Protein AF-A0AAN4ZYG9-F1 (afdb_monomer)

Mean predicted aligned error: 11.73 Å

Secondary structure (DSSP, 8-state):
-HHHHHHHHHHHHHHHH-HHHHHHHHHHHHHHHHHHHHHTGGGTPPP-THHHHHHHHHHHHS-SS--HHHHHHHHHHHHIIIIITTTSTTT-SS-HHHHHHHHHHHHS--S--S----HHHHHHHHHHHHHHHHTTSS-HHHHHHHHHHHHHHHHHSPPPTTSPSSSPHHHHHHIIIIIT-TTTS-SSHHHHHHHHHHHHHHHHHHHHTT--HHHHHHHHHHHHHHHT--S-TTTGGGGG-HHHHGGGTT---B-TTS-B--EEPSSS--STTEEPPPTT-HHHHHHHHHHHHHHTSTTTTHHHHHHHHTTS--

pLDDT: mean 83.83, std 10.24, range [43.59, 96.12]

Foldseek 3Di:
DLLVLLVQLLVQLCVVLDDVLVVLLVLLVVLLVVCCVPPVVVVVHDRDCVSSSLSSLLSSLAFSDDDPVLSNVLSVQLCVVVAPVQPHPLLGLARSSLSSRVCSCVVPPDPGNPSPRDPSSLVSLVVSLVVCVVVVQFDPLLLVLLVVLLVVVCVVPPFDPPADDPPDSSLSSLSRRQLRHSSNQAPDSVSSNVLSNQLNNQLNVCRNVVDHNSCSRSVSSGVSSVVRDDDNRQFLVCVPPPVQVVQPPQADQADPVRHGQAAEDDAPDPDSRYGHHRVPHNVSRRVVRVVVNVQCDPVHCVVVVVCVVVVVDD

Radius of gyration: 23.31 Å; Cα contacts (8 Å, |Δi|>4): 488; chains: 1; bounding box: 53×35×75 Å

Structure (mmCIF, N/CA/C/O backbone):
data_AF-A0AAN4ZYG9-F1
#
_entry.id   AF-A0AAN4ZYG9-F1
#
loop_
_atom_site.group_PDB
_atom_site.id
_atom_site.type_symbol
_atom_site.label_atom_id
_atom_site.label_alt_id
_atom_site.label_comp_id
_atom_site.label_asym_id
_atom_site.label_entity_id
_atom_site.label_seq_id
_atom_site.pdbx_PDB_ins_code
_atom_site.Cartn_x
_atom_site.Cartn_y
_atom_site.Cartn_z
_atom_site.occupancy
_atom_site.B_iso_or_equiv
_atom_site.auth_seq_id
_atom_site.auth_comp_id
_atom_site.auth_asym_id
_atom_site.auth_atom_id
_atom_site.pdbx_PDB_model_num
ATOM 1 N N . MET A 1 1 ? 8.582 -9.196 9.395 1.00 56.00 1 MET A N 1
ATOM 2 C CA . MET A 1 1 ? 8.163 -9.957 8.195 1.00 56.00 1 MET A CA 1
ATOM 3 C C . MET A 1 1 ? 8.104 -9.080 6.949 1.00 56.00 1 MET A C 1
ATOM 5 O O . MET A 1 1 ? 8.790 -9.412 5.998 1.00 56.00 1 MET A O 1
ATOM 9 N N . SER A 1 2 ? 7.419 -7.929 6.946 1.00 69.94 2 SER A N 1
ATOM 10 C CA . SER A 1 2 ? 7.360 -7.061 5.750 1.00 69.94 2 SER A CA 1
ATOM 11 C C . SER A 1 2 ? 8.724 -6.571 5.241 1.00 69.94 2 SER A C 1
ATOM 13 O O . SER A 1 2 ? 8.950 -6.546 4.038 1.00 69.94 2 SER A O 1
ATOM 15 N N . ALA A 1 3 ? 9.664 -6.271 6.145 1.00 75.19 3 ALA A N 1
ATOM 16 C CA . ALA A 1 3 ? 11.046 -5.931 5.784 1.00 75.19 3 ALA A CA 1
ATOM 17 C C . ALA A 1 3 ? 11.799 -7.091 5.098 1.00 75.19 3 ALA A C 1
ATOM 19 O O . ALA A 1 3 ? 12.571 -6.861 4.176 1.00 75.19 3 ALA A O 1
ATOM 20 N N . ALA A 1 4 ? 11.543 -8.332 5.525 1.00 80.38 4 ALA A N 1
ATOM 21 C CA . ALA A 1 4 ? 12.159 -9.527 4.947 1.00 80.38 4 ALA A CA 1
ATOM 22 C C . ALA A 1 4 ? 11.531 -9.904 3.595 1.00 80.38 4 ALA A C 1
ATOM 24 O O . ALA A 1 4 ? 12.196 -10.456 2.730 1.00 80.38 4 ALA A O 1
ATOM 25 N N . ALA A 1 5 ? 10.253 -9.581 3.386 1.00 86.19 5 ALA A N 1
ATOM 26 C CA . ALA A 1 5 ? 9.594 -9.828 2.109 1.00 86.19 5 ALA A CA 1
ATOM 27 C C . ALA A 1 5 ? 10.123 -8.913 0.993 1.00 86.19 5 ALA A C 1
ATOM 29 O O . ALA A 1 5 ? 10.269 -9.360 -0.138 1.00 86.19 5 ALA A O 1
ATOM 30 N N . ILE A 1 6 ? 10.428 -7.646 1.305 1.00 87.62 6 ILE A N 1
ATOM 31 C CA . ILE A 1 6 ? 10.950 -6.685 0.318 1.00 87.62 6 ILE A CA 1
ATOM 32 C C . ILE A 1 6 ? 12.470 -6.802 0.113 1.00 87.62 6 ILE A C 1
ATOM 34 O O . ILE A 1 6 ? 12.988 -6.335 -0.897 1.00 87.62 6 ILE A O 1
ATOM 38 N N . SER A 1 7 ? 13.213 -7.443 1.022 1.00 89.06 7 SER A N 1
ATOM 39 C CA . SER A 1 7 ? 14.669 -7.559 0.868 1.00 89.06 7 SER A CA 1
ATOM 40 C C . SER A 1 7 ? 15.065 -8.390 -0.354 1.00 89.06 7 SER A C 1
ATOM 42 O O . SER A 1 7 ? 16.024 -8.034 -1.027 1.00 89.06 7 SER A O 1
ATOM 44 N N . ALA A 1 8 ? 14.317 -9.447 -0.687 1.00 90.81 8 ALA A N 1
ATOM 45 C CA . ALA A 1 8 ? 14.576 -10.260 -1.877 1.00 90.81 8 ALA A CA 1
ATOM 46 C C . ALA A 1 8 ? 14.467 -9.460 -3.197 1.00 90.81 8 ALA A C 1
ATOM 48 O O . ALA A 1 8 ? 15.452 -9.425 -3.937 1.00 90.81 8 ALA A O 1
ATOM 49 N N . PRO A 1 9 ? 13.345 -8.770 -3.503 1.00 91.94 9 PRO A N 1
ATOM 50 C CA . PRO A 1 9 ? 13.259 -7.947 -4.709 1.00 91.94 9 PRO A CA 1
ATOM 51 C C . PRO A 1 9 ? 14.214 -6.751 -4.682 1.00 91.94 9 PRO A C 1
ATOM 53 O O . PRO A 1 9 ? 14.708 -6.367 -5.734 1.00 91.94 9 PRO A O 1
ATOM 56 N N . LEU A 1 10 ? 14.545 -6.199 -3.509 1.00 92.12 10 LEU A N 1
ATOM 57 C CA . LEU A 1 10 ? 15.575 -5.163 -3.402 1.00 92.12 10 LEU A CA 1
ATOM 58 C C . LEU A 1 10 ? 16.953 -5.683 -3.839 1.00 92.12 10 LEU A C 1
ATOM 60 O O . LEU A 1 10 ? 17.640 -5.010 -4.602 1.00 92.12 10 LEU A O 1
ATOM 64 N N . ILE A 1 11 ? 17.367 -6.860 -3.361 1.00 92.25 11 ILE A N 1
ATOM 65 C CA . ILE A 1 11 ? 18.663 -7.462 -3.715 1.00 92.25 11 ILE A CA 1
ATOM 66 C C . ILE A 1 11 ? 18.719 -7.753 -5.216 1.00 92.25 11 ILE A C 1
ATOM 68 O O . ILE A 1 11 ? 19.710 -7.420 -5.863 1.00 92.25 11 ILE A O 1
ATOM 72 N N . ALA A 1 12 ? 17.646 -8.314 -5.777 1.00 92.19 12 ALA A N 1
ATOM 73 C CA . ALA A 1 12 ? 17.543 -8.547 -7.214 1.00 92.19 12 ALA A CA 1
ATOM 74 C C . ALA A 1 12 ? 17.625 -7.231 -8.010 1.00 92.19 12 ALA A C 1
ATOM 76 O O . ALA A 1 12 ? 18.410 -7.130 -8.949 1.00 92.19 12 ALA A O 1
ATOM 77 N N . ALA A 1 13 ? 16.919 -6.186 -7.569 1.00 90.25 13 ALA A N 1
ATOM 78 C CA . ALA A 1 13 ? 16.969 -4.877 -8.209 1.00 90.25 13 ALA A CA 1
ATOM 79 C C . ALA A 1 13 ? 18.366 -4.238 -8.125 1.00 90.25 13 ALA A C 1
ATOM 81 O O . ALA A 1 13 ? 18.790 -3.575 -9.067 1.00 90.25 13 ALA A O 1
ATOM 82 N N . ILE A 1 14 ? 19.103 -4.442 -7.025 1.00 91.06 14 ILE A N 1
ATOM 83 C CA . ILE A 1 14 ? 20.498 -3.992 -6.885 1.00 91.06 14 ILE A CA 1
ATOM 84 C C . ILE A 1 14 ? 21.405 -4.743 -7.859 1.00 91.06 14 ILE A C 1
ATOM 86 O O . ILE A 1 14 ? 22.268 -4.122 -8.474 1.00 91.06 14 ILE A O 1
ATOM 90 N N . ALA A 1 15 ? 21.211 -6.051 -8.024 1.00 91.12 15 ALA A N 1
ATOM 91 C CA . ALA A 1 15 ? 21.984 -6.841 -8.977 1.00 91.12 15 ALA A CA 1
ATOM 92 C C . ALA A 1 15 ? 21.729 -6.402 -10.431 1.00 91.12 15 ALA A C 1
ATOM 94 O O . ALA A 1 15 ? 22.667 -6.330 -11.218 1.00 91.12 15 ALA A O 1
ATOM 95 N N . GLU A 1 16 ? 20.485 -6.055 -10.771 1.00 89.31 16 GLU A N 1
ATOM 96 C CA . GLU A 1 16 ? 20.097 -5.619 -12.120 1.00 89.31 16 GLU A CA 1
ATOM 97 C C . GLU A 1 16 ? 20.506 -4.165 -12.422 1.00 89.31 16 GLU A C 1
ATOM 99 O O . GLU A 1 16 ? 20.938 -3.857 -13.530 1.00 89.31 16 GLU A O 1
ATOM 104 N N . ARG A 1 17 ? 20.384 -3.255 -11.444 1.00 86.19 17 ARG A N 1
ATOM 105 C CA . ARG A 1 17 ? 20.593 -1.802 -11.632 1.00 86.19 17 ARG A CA 1
ATOM 106 C C . ARG A 1 17 ? 21.956 -1.302 -11.153 1.00 86.19 17 ARG A C 1
ATOM 108 O O . ARG A 1 17 ? 22.321 -0.160 -11.430 1.00 86.19 17 ARG A O 1
ATOM 115 N N . GLY A 1 18 ? 22.698 -2.132 -10.429 1.00 88.19 18 GLY A N 1
ATOM 116 C CA . GLY A 1 18 ? 24.041 -1.850 -9.943 1.00 88.19 18 GLY A CA 1
ATOM 117 C C . GLY A 1 18 ? 24.116 -0.850 -8.784 1.00 88.19 18 GLY A C 1
ATOM 118 O O . GLY A 1 18 ? 23.160 -0.581 -8.050 1.00 88.19 18 GLY A O 1
ATOM 119 N N . TRP A 1 19 ? 25.309 -0.277 -8.621 1.00 86.50 19 TRP A N 1
ATOM 120 C CA . TRP A 1 19 ? 25.674 0.603 -7.508 1.00 86.50 19 TRP A CA 1
ATOM 121 C C . TRP A 1 19 ? 24.866 1.910 -7.367 1.00 86.50 19 TRP A C 1
ATOM 123 O O . TRP A 1 19 ? 24.731 2.362 -6.226 1.00 86.50 19 TRP A O 1
ATOM 133 N N . PRO A 1 20 ? 24.271 2.527 -8.415 1.00 87.81 20 PRO A N 1
ATOM 134 C CA . PRO A 1 20 ? 23.456 3.728 -8.222 1.00 87.81 20 PRO A CA 1
ATOM 135 C C . PRO A 1 20 ? 22.261 3.484 -7.290 1.00 87.81 20 PRO A C 1
ATOM 137 O O . PRO A 1 20 ? 21.911 4.348 -6.482 1.00 87.81 20 PRO A O 1
ATOM 140 N N . LEU A 1 21 ? 21.675 2.281 -7.336 1.00 88.94 21 LEU A N 1
ATOM 141 C CA . LEU A 1 21 ? 20.571 1.904 -6.454 1.00 88.94 21 LEU A CA 1
ATOM 142 C C . LEU A 1 21 ? 21.026 1.752 -4.994 1.00 88.94 21 LEU A C 1
ATOM 144 O O . LEU A 1 21 ? 20.286 2.115 -4.083 1.00 88.94 21 LEU A O 1
ATOM 148 N N . LEU A 1 22 ? 22.256 1.279 -4.762 1.00 90.38 22 LEU A N 1
ATOM 149 C CA . LEU A 1 22 ? 22.842 1.190 -3.421 1.00 90.38 22 LEU A CA 1
ATOM 150 C C . LEU A 1 22 ? 23.043 2.571 -2.797 1.00 90.38 22 LEU A C 1
ATOM 152 O O . LEU A 1 22 ? 22.678 2.777 -1.641 1.00 90.38 22 LEU A O 1
ATOM 156 N N . ILE A 1 23 ? 23.568 3.534 -3.559 1.00 91.56 23 ILE A N 1
ATOM 157 C CA . ILE A 1 23 ? 23.732 4.911 -3.070 1.00 91.56 23 ILE A CA 1
ATOM 158 C C . ILE A 1 23 ? 22.371 5.513 -2.724 1.00 91.56 23 ILE A C 1
ATOM 160 O O . ILE A 1 23 ? 22.201 6.108 -1.658 1.00 91.56 23 ILE A O 1
ATOM 164 N N . ALA A 1 24 ? 21.383 5.316 -3.596 1.00 90.88 24 ALA A N 1
ATOM 165 C CA . ALA A 1 24 ? 20.031 5.782 -3.349 1.00 90.88 24 ALA A CA 1
ATOM 166 C C . ALA A 1 24 ? 19.407 5.147 -2.099 1.00 90.88 24 ALA A C 1
ATOM 168 O O . ALA A 1 24 ? 18.763 5.841 -1.310 1.00 90.88 24 ALA A O 1
ATOM 169 N N . LEU A 1 25 ? 19.638 3.849 -1.884 1.00 92.88 25 LEU A N 1
ATOM 170 C CA . LEU A 1 25 ? 19.197 3.133 -0.692 1.00 92.88 25 LEU A CA 1
ATOM 171 C C . LEU A 1 25 ? 19.825 3.717 0.575 1.00 92.88 25 LEU A C 1
ATOM 173 O O . LEU A 1 25 ? 19.105 3.996 1.533 1.00 92.88 25 LEU A O 1
ATOM 177 N N . VAL A 1 26 ? 21.141 3.945 0.576 1.00 93.38 26 VAL A N 1
ATOM 178 C CA . VAL A 1 26 ? 21.853 4.538 1.717 1.00 93.38 26 VAL A CA 1
ATOM 179 C C . VAL A 1 26 ? 21.310 5.931 2.026 1.00 93.38 26 VAL A C 1
ATOM 181 O O . VAL A 1 26 ? 20.983 6.211 3.180 1.00 93.38 26 VAL A O 1
ATOM 184 N N . LEU A 1 27 ? 21.131 6.782 1.011 1.00 92.25 27 LEU A N 1
ATOM 185 C CA . LEU A 1 27 ? 20.564 8.118 1.193 1.00 92.25 27 LEU A CA 1
ATOM 186 C C . LEU A 1 27 ? 19.134 8.052 1.747 1.00 92.25 27 LEU A C 1
ATOM 188 O O . LEU A 1 27 ? 18.798 8.757 2.699 1.00 92.25 27 LEU A O 1
ATOM 192 N N . ALA A 1 28 ? 18.288 7.191 1.183 1.00 90.94 28 ALA A N 1
ATOM 193 C CA . ALA A 1 28 ? 16.895 7.065 1.590 1.00 90.94 28 ALA A CA 1
ATOM 194 C C . ALA A 1 28 ? 16.748 6.531 3.022 1.00 90.94 28 ALA A C 1
ATOM 196 O O . ALA A 1 28 ? 15.917 7.031 3.785 1.00 90.94 28 ALA A O 1
ATOM 197 N N . LEU A 1 29 ? 17.558 5.540 3.403 1.00 91.31 29 LEU A N 1
ATOM 198 C CA . LEU A 1 29 ? 17.610 5.025 4.770 1.00 91.31 29 LEU A CA 1
ATOM 199 C C . LEU A 1 29 ? 18.172 6.076 5.731 1.00 91.31 29 LEU A C 1
ATOM 201 O O . LEU A 1 29 ? 17.598 6.275 6.800 1.00 91.31 29 LEU A O 1
ATOM 205 N N . GLY A 1 30 ? 19.218 6.804 5.332 1.00 90.25 30 GLY A N 1
ATOM 206 C CA . GLY A 1 30 ? 19.776 7.921 6.093 1.00 90.25 30 GLY A CA 1
ATOM 207 C C . GLY A 1 30 ? 18.732 9.000 6.384 1.00 90.25 30 GLY A C 1
ATOM 208 O O . GLY A 1 30 ? 18.542 9.377 7.538 1.00 90.25 30 GLY A O 1
ATOM 209 N N . LEU A 1 31 ? 17.967 9.423 5.373 1.00 87.50 31 LEU A N 1
ATOM 210 C CA . LEU A 1 31 ? 16.863 10.378 5.532 1.00 87.50 31 LEU A CA 1
ATOM 211 C C . LEU A 1 31 ? 15.716 9.813 6.386 1.00 87.50 31 LEU A C 1
ATOM 213 O O . LEU A 1 31 ? 15.129 10.533 7.198 1.00 87.50 31 LEU A O 1
ATOM 217 N N . ALA A 1 32 ? 15.410 8.518 6.262 1.00 83.75 32 ALA A N 1
ATOM 218 C CA . ALA A 1 32 ? 14.405 7.864 7.098 1.00 83.75 32 ALA A CA 1
ATOM 219 C C . ALA A 1 32 ? 14.825 7.807 8.580 1.00 83.75 32 ALA A C 1
ATOM 221 O O . ALA A 1 32 ? 13.983 8.001 9.461 1.00 83.75 32 ALA A O 1
ATOM 222 N N . VAL A 1 33 ? 16.111 7.578 8.866 1.00 84.00 33 VAL A N 1
ATOM 223 C CA . VAL A 1 33 ? 16.681 7.616 10.224 1.00 84.00 33 VAL A CA 1
ATOM 224 C C . VAL A 1 33 ? 16.743 9.049 10.749 1.00 84.00 33 VAL A C 1
ATOM 226 O O . VAL A 1 33 ? 16.313 9.298 11.876 1.00 84.00 33 VAL A O 1
ATOM 229 N N . LEU A 1 34 ? 17.180 10.009 9.928 1.00 83.31 34 LEU A N 1
ATOM 230 C CA . LEU A 1 34 ? 17.200 11.432 10.274 1.00 83.31 34 LEU A CA 1
ATOM 231 C C . LEU A 1 34 ? 15.811 11.907 10.715 1.00 83.31 34 LEU A C 1
ATOM 233 O O . LEU A 1 34 ? 15.672 12.560 11.749 1.00 83.31 34 LEU A O 1
ATOM 237 N N . ARG A 1 35 ? 14.760 11.488 10.001 1.00 80.00 35 ARG A N 1
ATOM 238 C CA . ARG A 1 35 ? 13.368 11.735 10.396 1.00 80.00 35 ARG A CA 1
ATOM 239 C C . ARG A 1 35 ? 13.037 11.178 11.780 1.00 80.00 35 ARG A C 1
ATOM 241 O O . ARG A 1 35 ? 12.319 11.838 12.531 1.00 80.00 35 ARG A O 1
ATOM 248 N N . GLN A 1 36 ? 13.498 9.973 12.124 1.00 72.25 36 GLN A N 1
ATOM 249 C CA . GLN A 1 36 ? 13.225 9.392 13.446 1.00 72.25 36 GLN A CA 1
ATOM 250 C C . GLN A 1 36 ? 13.851 10.248 14.546 1.00 72.25 36 GLN A C 1
ATOM 252 O O . GLN A 1 36 ? 13.193 10.562 15.537 1.00 72.25 36 GLN A O 1
ATOM 257 N N . VAL A 1 37 ? 15.087 10.697 14.337 1.00 75.19 37 VAL A N 1
ATOM 258 C CA . VAL A 1 37 ? 15.788 11.569 15.282 1.00 75.19 37 VAL A CA 1
ATOM 259 C C . VAL A 1 37 ? 15.086 12.922 15.412 1.00 75.19 37 VAL A C 1
ATOM 261 O O . VAL A 1 37 ? 14.829 13.357 16.532 1.00 75.19 37 VAL A O 1
ATOM 264 N N . ALA A 1 38 ? 14.716 13.549 14.294 1.00 77.56 38 ALA A N 1
ATOM 265 C CA . ALA A 1 38 ? 14.146 14.894 14.277 1.00 77.56 38 ALA A CA 1
ATOM 266 C C . ALA A 1 38 ? 12.704 14.970 14.813 1.00 77.56 38 ALA A C 1
ATOM 268 O O . ALA A 1 38 ? 12.343 15.950 15.454 1.00 77.56 38 ALA A O 1
ATOM 269 N N . PHE A 1 39 ? 11.867 13.953 14.576 1.00 72.00 39 PHE A N 1
ATOM 270 C CA . PHE A 1 39 ? 10.423 14.037 14.854 1.00 72.00 39 PHE A CA 1
ATOM 271 C C . PHE A 1 39 ? 9.894 13.058 15.903 1.00 72.00 39 PHE A C 1
ATOM 273 O O . PHE A 1 39 ? 8.811 13.303 16.443 1.00 72.00 39 PHE A O 1
ATOM 280 N N . ALA A 1 40 ? 10.586 11.945 16.169 1.00 66.62 40 ALA A N 1
ATOM 281 C CA . ALA A 1 40 ? 10.146 10.986 17.186 1.00 66.62 40 ALA A CA 1
ATOM 282 C C . ALA A 1 40 ? 10.686 11.351 18.575 1.00 66.62 40 ALA A C 1
ATOM 284 O O . ALA A 1 40 ? 9.921 11.292 19.539 1.00 66.62 40 ALA A O 1
ATOM 285 N N . ARG A 1 41 ? 11.950 11.809 18.668 1.00 66.62 41 ARG A N 1
ATOM 286 C CA . ARG A 1 41 ? 12.568 12.219 19.945 1.00 66.62 41 ARG A CA 1
ATOM 287 C C . ARG A 1 41 ? 11.813 13.363 20.635 1.00 66.62 41 ARG A C 1
ATOM 289 O O . ARG A 1 41 ? 11.463 13.178 21.797 1.00 66.62 41 ARG A O 1
ATOM 296 N N . PRO A 1 42 ? 11.449 14.474 19.960 1.00 68.50 42 PRO A N 1
ATOM 297 C CA . PRO A 1 42 ? 10.720 15.561 20.624 1.00 68.50 42 PRO A CA 1
ATOM 298 C C . PRO A 1 42 ? 9.291 15.184 21.039 1.00 68.50 42 PRO A C 1
ATOM 300 O O . PRO A 1 42 ? 8.682 15.869 21.849 1.00 68.50 42 PRO A O 1
ATOM 303 N N . ARG A 1 43 ? 8.736 14.100 20.479 1.00 68.56 43 ARG A N 1
ATOM 304 C CA . ARG A 1 43 ? 7.375 13.619 20.766 1.00 68.56 43 ARG A CA 1
ATOM 305 C C . ARG A 1 43 ? 7.342 12.449 21.755 1.00 68.56 43 ARG A C 1
ATOM 307 O O . ARG A 1 43 ? 6.277 11.866 21.940 1.00 68.56 43 ARG A O 1
ATOM 314 N N . GLY A 1 44 ? 8.487 12.064 22.331 1.00 64.31 44 GLY A N 1
ATOM 315 C CA . GLY A 1 44 ? 8.589 10.953 23.285 1.00 64.31 44 GLY A CA 1
ATOM 316 C C . GLY A 1 44 ? 8.161 9.594 22.718 1.00 64.31 44 GLY A C 1
ATOM 317 O O . GLY A 1 44 ? 7.704 8.733 23.465 1.00 64.31 44 GLY A O 1
ATOM 318 N N . ARG A 1 45 ? 8.242 9.394 21.393 1.00 62.84 45 ARG A N 1
ATOM 319 C CA . ARG A 1 45 ? 7.792 8.154 20.738 1.00 62.84 45 ARG A CA 1
ATOM 320 C C . ARG A 1 45 ? 8.958 7.186 20.508 1.00 62.84 45 ARG A C 1
ATOM 322 O O . ARG A 1 45 ? 10.026 7.637 20.089 1.00 62.84 45 ARG A O 1
ATOM 329 N N . PRO A 1 46 ? 8.761 5.868 20.712 1.00 60.72 46 PRO A N 1
ATOM 330 C CA . PRO A 1 46 ? 9.797 4.872 20.457 1.00 60.72 46 PRO A CA 1
ATOM 331 C C . PRO A 1 46 ? 10.202 4.868 18.977 1.00 60.72 46 PRO A C 1
ATOM 333 O O . PRO A 1 46 ? 9.354 4.981 18.086 1.00 60.72 46 PRO A O 1
ATOM 336 N N . ALA A 1 47 ? 11.509 4.747 18.728 1.00 61.91 47 ALA A N 1
ATOM 337 C CA . ALA A 1 47 ? 12.076 4.671 17.386 1.00 61.91 47 ALA A CA 1
ATOM 338 C C . ALA A 1 47 ? 11.511 3.454 16.636 1.00 61.91 47 ALA A C 1
ATOM 340 O O . ALA A 1 47 ? 11.379 2.363 17.193 1.00 61.91 47 ALA A O 1
ATOM 341 N N . GLY A 1 48 ? 11.125 3.655 15.379 1.00 65.75 48 GLY A N 1
ATOM 342 C CA . GLY A 1 48 ? 10.322 2.700 14.630 1.00 65.75 48 GLY A CA 1
ATOM 343 C C . GLY A 1 48 ? 10.846 2.444 13.225 1.00 65.75 48 GLY A C 1
ATOM 344 O O . GLY A 1 48 ? 11.084 3.381 12.470 1.00 65.75 48 GLY A O 1
ATOM 345 N N . TRP A 1 49 ? 10.958 1.170 12.845 1.00 69.00 49 TRP A N 1
ATOM 346 C CA . TRP A 1 49 ? 11.581 0.719 11.591 1.00 69.00 49 TRP A CA 1
ATOM 347 C C . TRP A 1 49 ? 10.723 0.884 10.320 1.00 69.00 49 TRP A C 1
ATOM 349 O O . TRP A 1 49 ? 11.185 0.650 9.208 1.00 69.00 49 TRP A O 1
ATOM 359 N N . ASP A 1 50 ? 9.475 1.316 10.435 1.00 68.69 50 ASP A N 1
ATOM 360 C CA . ASP A 1 50 ? 8.488 1.268 9.342 1.00 68.69 50 ASP A CA 1
ATOM 361 C C . ASP A 1 50 ? 8.723 2.336 8.270 1.00 68.69 50 ASP A C 1
ATOM 363 O O . ASP A 1 50 ? 8.440 2.125 7.086 1.00 68.69 50 ASP A O 1
ATOM 367 N N . GLY A 1 51 ? 9.330 3.461 8.663 1.00 76.81 51 GLY A N 1
ATOM 368 C CA . GLY A 1 51 ? 9.821 4.460 7.714 1.00 76.81 51 GLY A CA 1
ATOM 369 C C . GLY A 1 51 ? 10.914 3.897 6.798 1.00 76.81 51 GLY A C 1
ATOM 370 O O . GLY A 1 51 ? 10.996 4.305 5.638 1.00 76.81 51 GLY A O 1
ATOM 371 N N . ALA A 1 52 ? 11.699 2.928 7.291 1.00 83.50 52 ALA A N 1
ATOM 372 C CA . ALA A 1 52 ? 12.732 2.252 6.514 1.00 83.50 52 ALA A CA 1
ATOM 373 C C . ALA A 1 52 ? 12.120 1.258 5.521 1.00 83.50 52 ALA A C 1
ATOM 375 O O . ALA A 1 52 ? 12.482 1.289 4.353 1.00 83.50 52 ALA A O 1
ATOM 376 N N . VAL A 1 53 ? 11.130 0.452 5.925 1.00 85.19 53 VAL A N 1
ATOM 377 C CA . VAL A 1 53 ? 10.459 -0.494 5.005 1.00 85.19 53 VAL A CA 1
ATOM 378 C C . VAL A 1 53 ? 9.823 0.241 3.830 1.00 85.19 53 VAL A C 1
ATOM 380 O O . VAL A 1 53 ? 10.053 -0.101 2.674 1.00 85.19 53 VAL A O 1
ATOM 383 N N . THR A 1 54 ? 9.076 1.308 4.106 1.00 87.19 54 THR A N 1
ATOM 384 C CA . THR A 1 54 ? 8.474 2.114 3.037 1.00 87.19 54 THR A CA 1
ATOM 385 C C . THR A 1 54 ? 9.528 2.869 2.212 1.00 87.19 54 THR A C 1
ATOM 387 O O . THR A 1 54 ? 9.250 3.227 1.070 1.00 87.19 54 THR A O 1
ATOM 390 N N . ALA A 1 55 ? 10.732 3.111 2.756 1.00 90.44 55 ALA A N 1
ATOM 391 C CA . ALA A 1 55 ? 11.841 3.722 2.018 1.00 90.44 55 ALA A CA 1
ATOM 392 C C . ALA A 1 55 ? 12.480 2.726 1.068 1.00 90.44 55 ALA A C 1
ATOM 394 O O . ALA A 1 55 ? 12.741 3.075 -0.075 1.00 90.44 55 ALA A O 1
ATOM 395 N N . VAL A 1 56 ? 12.630 1.480 1.509 1.00 91.94 56 VAL A N 1
ATOM 396 C CA . VAL A 1 56 ? 13.060 0.378 0.656 1.00 91.94 56 VAL A CA 1
ATOM 397 C C . VAL A 1 56 ? 12.079 0.185 -0.498 1.00 91.94 56 VAL A C 1
ATOM 399 O O . VAL A 1 56 ? 12.520 0.120 -1.638 1.00 91.94 56 VAL A O 1
ATOM 402 N N . VAL A 1 57 ? 10.764 0.165 -0.245 1.00 91.25 57 VAL A N 1
ATOM 403 C CA . VAL A 1 57 ? 9.754 0.053 -1.319 1.00 91.25 57 VAL A CA 1
ATOM 404 C C . VAL A 1 57 ? 9.870 1.214 -2.312 1.00 91.25 57 VAL A C 1
ATOM 406 O O . VAL A 1 57 ? 9.897 0.982 -3.518 1.00 91.25 57 VAL A O 1
ATOM 409 N N . PHE A 1 58 ? 9.985 2.452 -1.816 1.00 92.62 58 PHE A N 1
ATOM 410 C CA . PHE A 1 58 ? 10.172 3.636 -2.658 1.00 92.62 58 PHE A CA 1
ATOM 411 C C . PHE A 1 58 ? 11.441 3.530 -3.522 1.00 92.62 58 PHE A C 1
ATOM 413 O O . PHE A 1 58 ? 11.360 3.699 -4.732 1.00 92.62 58 PHE A O 1
ATOM 420 N N . VAL A 1 59 ? 12.593 3.206 -2.924 1.00 91.69 59 VAL A N 1
ATOM 421 C CA . VAL A 1 59 ? 13.875 3.078 -3.640 1.00 91.69 59 VAL A CA 1
ATOM 422 C C . VAL A 1 59 ? 13.838 1.934 -4.639 1.00 91.69 59 VAL A C 1
ATOM 424 O O . VAL A 1 59 ? 14.358 2.075 -5.737 1.00 91.69 59 VAL A O 1
ATOM 427 N N . THR A 1 60 ? 13.202 0.818 -4.282 1.00 90.94 60 THR A N 1
ATOM 428 C CA . THR A 1 60 ? 13.072 -0.326 -5.187 1.00 90.94 60 THR A CA 1
ATOM 429 C C . THR A 1 60 ? 12.335 0.105 -6.446 1.00 90.94 60 THR A C 1
ATOM 431 O O . THR A 1 60 ? 12.844 -0.143 -7.525 1.00 90.94 60 THR A O 1
ATOM 434 N N . LEU A 1 61 ? 11.200 0.804 -6.312 1.00 90.31 61 LEU A N 1
ATOM 435 C CA . LEU A 1 61 ? 10.316 1.194 -7.418 1.00 90.31 61 LEU A CA 1
ATOM 436 C C . LEU A 1 61 ? 10.713 2.481 -8.159 1.00 90.31 61 LEU A C 1
ATOM 438 O O . LEU A 1 61 ? 10.167 2.737 -9.228 1.00 90.31 61 LEU A O 1
ATOM 442 N N . MET A 1 62 ? 11.610 3.314 -7.625 1.00 89.44 62 MET A N 1
ATOM 443 C CA . MET A 1 62 ? 11.951 4.590 -8.267 1.00 89.44 62 MET A CA 1
ATOM 444 C C . MET A 1 62 ? 12.612 4.379 -9.650 1.00 89.44 62 MET A C 1
ATOM 446 O O . MET A 1 62 ? 13.315 3.378 -9.833 1.00 89.44 62 MET A O 1
ATOM 450 N N . PRO A 1 63 ? 12.482 5.326 -10.600 1.00 87.62 63 PRO A N 1
ATOM 451 C CA . PRO A 1 63 ? 13.133 5.253 -11.913 1.00 87.62 63 PRO A CA 1
ATOM 452 C C . PRO A 1 63 ? 14.659 5.065 -11.845 1.00 87.62 63 PRO A C 1
ATOM 454 O O . PRO A 1 63 ? 15.298 5.412 -10.850 1.00 87.62 63 PRO A O 1
ATOM 457 N N . ALA A 1 64 ? 15.258 4.516 -12.909 1.00 80.44 64 ALA A N 1
ATOM 458 C CA . ALA A 1 64 ? 16.701 4.238 -12.992 1.00 80.44 64 ALA A CA 1
ATOM 459 C C . ALA A 1 64 ? 17.569 5.500 -12.939 1.00 80.44 64 ALA A C 1
ATOM 461 O O . ALA A 1 64 ? 18.627 5.498 -12.308 1.00 80.44 64 ALA A O 1
ATOM 462 N N . ARG A 1 65 ? 17.105 6.579 -13.573 1.00 81.38 65 ARG A N 1
ATOM 463 C CA . ARG A 1 65 ? 17.860 7.819 -13.766 1.00 81.38 65 ARG A CA 1
ATOM 464 C C . ARG A 1 65 ? 17.251 8.955 -12.955 1.00 81.38 65 ARG A C 1
ATOM 466 O O . ARG A 1 65 ? 16.530 9.791 -13.486 1.00 81.38 65 ARG A O 1
ATOM 473 N N . VAL A 1 66 ? 17.544 8.974 -11.660 1.00 86.38 66 VAL A N 1
ATOM 474 C CA . VAL A 1 66 ? 17.107 10.033 -10.741 1.00 86.38 66 VAL A CA 1
ATOM 475 C C . VAL A 1 66 ? 18.342 10.677 -10.131 1.00 86.38 66 VAL A C 1
ATOM 477 O O . VAL A 1 66 ? 19.234 9.974 -9.651 1.00 86.38 66 VAL A O 1
ATOM 480 N N . SER A 1 67 ? 18.420 12.008 -10.150 1.00 90.38 67 SER A N 1
ATOM 481 C CA . SER A 1 67 ? 19.532 12.703 -9.499 1.00 90.38 67 SER A CA 1
ATOM 482 C C . SER A 1 67 ? 19.418 12.601 -7.973 1.00 90.38 67 SER A C 1
ATOM 484 O O . SER A 1 67 ? 18.323 12.500 -7.414 1.00 90.38 67 SER A O 1
ATOM 486 N N . LEU A 1 68 ? 20.546 12.664 -7.259 1.00 88.88 68 LEU A N 1
ATOM 487 C CA . LEU A 1 68 ? 20.539 12.564 -5.793 1.00 88.88 68 LEU A CA 1
ATOM 488 C C . LEU A 1 68 ? 19.717 13.679 -5.124 1.00 88.88 68 LEU A C 1
ATOM 490 O O . LEU A 1 68 ? 19.104 13.448 -4.082 1.00 88.88 68 LEU A O 1
ATOM 494 N N . SER A 1 69 ? 19.649 14.868 -5.731 1.00 90.75 69 SER A N 1
ATOM 495 C CA . SER A 1 69 ? 18.829 15.979 -5.237 1.00 90.75 69 SER A CA 1
ATOM 496 C C . SER A 1 69 ? 17.332 15.725 -5.424 1.00 90.75 69 SER A C 1
ATOM 498 O O . SER A 1 69 ? 16.561 15.942 -4.489 1.00 90.75 69 SER A O 1
ATOM 500 N N . GLN A 1 70 ? 16.918 15.199 -6.582 1.00 92.25 70 GLN A N 1
ATOM 501 C CA . GLN A 1 70 ? 15.531 14.787 -6.833 1.00 92.25 70 GLN A CA 1
ATOM 502 C C . GLN A 1 70 ? 15.101 13.685 -5.865 1.00 92.25 70 GLN A C 1
ATOM 504 O O . GLN A 1 70 ? 14.028 13.766 -5.268 1.00 92.25 70 GLN A O 1
ATOM 509 N N . LEU A 1 71 ? 15.971 12.694 -5.653 1.00 91.75 71 LEU A N 1
ATOM 510 C CA . LEU A 1 71 ? 15.761 11.633 -4.676 1.00 91.75 71 LEU A CA 1
ATOM 511 C C . LEU A 1 71 ? 15.599 12.202 -3.261 1.00 91.75 71 LEU A C 1
ATOM 513 O O . LEU A 1 71 ? 14.646 11.852 -2.566 1.00 91.75 71 LEU A O 1
ATOM 517 N N . GLY A 1 72 ? 16.498 13.094 -2.839 1.00 92.19 72 GLY A N 1
ATOM 518 C CA . GLY A 1 72 ? 16.439 13.737 -1.528 1.00 92.19 72 GLY A CA 1
ATOM 519 C C . GLY A 1 72 ? 15.146 14.528 -1.315 1.00 92.19 72 GLY A C 1
ATOM 520 O O . GLY A 1 72 ? 14.513 14.404 -0.261 1.00 92.19 72 GLY A O 1
ATOM 521 N N . LEU A 1 73 ? 14.703 15.281 -2.327 1.00 92.38 73 LEU A N 1
ATOM 522 C CA . LEU A 1 73 ? 13.453 16.037 -2.265 1.00 92.38 73 LEU A CA 1
ATOM 523 C C . LEU A 1 73 ? 12.232 15.111 -2.231 1.00 92.38 73 LEU A C 1
ATOM 525 O O . LEU A 1 73 ? 11.371 15.278 -1.371 1.00 92.38 73 LEU A O 1
ATOM 529 N N . ALA A 1 74 ? 12.176 14.102 -3.103 1.00 93.50 74 ALA A N 1
ATOM 530 C CA . ALA A 1 74 ? 11.075 13.143 -3.138 1.00 93.50 74 ALA A CA 1
ATOM 531 C C . ALA A 1 74 ? 10.980 12.326 -1.846 1.00 93.50 74 ALA A C 1
ATOM 533 O O . ALA A 1 74 ? 9.886 12.107 -1.329 1.00 93.50 74 ALA A O 1
ATOM 534 N N . MET A 1 75 ? 12.119 11.937 -1.271 1.00 91.75 75 MET A N 1
ATOM 535 C CA . MET A 1 75 ? 12.184 11.297 0.041 1.00 91.75 75 MET A CA 1
ATOM 536 C C . MET A 1 75 ? 11.698 12.223 1.153 1.00 91.75 75 MET A C 1
ATOM 538 O O . MET A 1 75 ? 10.954 11.781 2.027 1.00 91.75 75 MET A O 1
ATOM 542 N N . SER A 1 76 ? 12.068 13.502 1.115 1.00 90.00 76 SER A N 1
ATOM 543 C CA . SER A 1 76 ? 11.602 14.489 2.094 1.00 90.00 76 SER A CA 1
ATOM 544 C C . SER A 1 76 ? 10.092 14.698 1.992 1.00 90.00 76 SER A C 1
ATOM 546 O O . SER A 1 76 ? 9.390 14.600 2.998 1.00 90.00 76 SER A O 1
ATOM 548 N N . PHE A 1 77 ? 9.572 14.880 0.776 1.00 91.38 77 PHE A N 1
ATOM 549 C CA . PHE A 1 77 ? 8.140 15.010 0.518 1.00 91.38 77 PHE A CA 1
ATOM 550 C C . PHE A 1 77 ? 7.377 13.766 0.973 1.00 91.38 77 PHE A C 1
ATOM 552 O O . PHE A 1 77 ? 6.408 13.866 1.722 1.00 91.38 77 PHE A O 1
ATOM 559 N N . ARG A 1 78 ? 7.864 12.578 0.604 1.00 91.50 78 ARG A N 1
ATOM 560 C CA . ARG A 1 78 ? 7.343 11.289 1.064 1.00 91.50 78 ARG A CA 1
ATOM 561 C C . ARG A 1 78 ? 7.249 11.209 2.584 1.00 91.50 78 ARG A C 1
ATOM 563 O O . ARG A 1 78 ? 6.227 10.779 3.109 1.00 91.50 78 ARG A O 1
ATOM 570 N N . LEU A 1 79 ? 8.320 11.568 3.289 1.00 86.19 79 LEU A N 1
ATOM 571 C CA . LEU A 1 79 ? 8.374 11.486 4.748 1.00 86.19 79 LEU A CA 1
ATOM 572 C C . LEU A 1 79 ? 7.400 12.474 5.395 1.00 86.19 79 LEU A C 1
ATOM 574 O O . LEU A 1 79 ? 6.710 12.116 6.349 1.00 86.19 79 LEU A O 1
ATOM 578 N N . VAL A 1 80 ? 7.327 13.700 4.877 1.00 84.44 80 VAL A N 1
ATOM 579 C CA . VAL A 1 80 ? 6.463 14.747 5.427 1.00 84.44 80 VAL A CA 1
ATOM 580 C C . VAL A 1 80 ? 5.000 14.481 5.083 1.00 84.44 80 VAL A C 1
ATOM 582 O O . VAL A 1 80 ? 4.195 14.241 5.980 1.00 84.44 80 VAL A O 1
ATOM 585 N N . MET A 1 81 ? 4.665 14.458 3.798 1.00 85.19 81 MET A N 1
ATOM 586 C CA . MET A 1 81 ? 3.286 14.367 3.317 1.00 85.19 81 MET A CA 1
ATOM 587 C C . MET A 1 81 ? 2.717 12.954 3.398 1.00 85.19 81 MET A C 1
ATOM 589 O O . MET A 1 81 ? 1.535 12.787 3.673 1.00 85.19 81 MET A O 1
ATOM 593 N N . GLY A 1 82 ? 3.544 11.932 3.177 1.00 80.38 82 GLY A N 1
ATOM 594 C CA . GLY A 1 82 ? 3.096 10.541 3.185 1.00 80.38 82 GLY A CA 1
ATOM 595 C C . GLY A 1 82 ? 2.981 9.927 4.580 1.00 80.38 82 GLY A C 1
ATOM 596 O O . GLY A 1 82 ? 2.212 8.989 4.751 1.00 80.38 82 GLY A O 1
ATOM 597 N N . ASP A 1 83 ? 3.723 10.428 5.576 1.00 79.88 83 ASP A N 1
ATOM 598 C CA . ASP A 1 83 ? 3.780 9.815 6.916 1.00 79.88 83 ASP A CA 1
ATOM 599 C C . ASP A 1 83 ? 3.556 10.830 8.057 1.00 79.88 83 ASP A C 1
ATOM 601 O O . ASP A 1 83 ? 2.709 10.621 8.929 1.00 79.88 83 ASP A O 1
ATOM 605 N N . LEU A 1 84 ? 4.282 11.956 8.083 1.00 77.94 84 LEU A N 1
ATOM 606 C CA . LEU A 1 84 ? 4.242 12.884 9.225 1.00 77.94 84 LEU A CA 1
ATOM 607 C C . LEU A 1 84 ? 2.943 13.682 9.344 1.00 77.94 84 LEU A C 1
ATOM 609 O O . LEU A 1 84 ? 2.476 13.858 10.470 1.00 77.94 84 LEU A O 1
ATOM 613 N N . VAL A 1 85 ? 2.364 14.137 8.231 1.00 79.44 85 VAL A N 1
ATOM 614 C CA . VAL A 1 85 ? 1.102 14.902 8.227 1.00 79.44 85 VAL A CA 1
ATOM 615 C C . VAL A 1 85 ? -0.019 14.126 8.919 1.00 79.44 85 VAL A C 1
ATOM 617 O O . VAL A 1 85 ? -0.821 14.708 9.643 1.00 79.44 85 VAL A O 1
ATOM 620 N N . PHE A 1 86 ? -0.020 12.800 8.788 1.00 74.12 86 PHE A N 1
ATOM 621 C CA . PHE A 1 86 ? -1.032 11.935 9.392 1.00 74.12 86 PHE A CA 1
ATOM 622 C C . PHE A 1 86 ? -0.660 11.435 10.794 1.00 74.12 86 PHE A C 1
ATOM 624 O O . PHE A 1 86 ? -1.396 10.667 11.400 1.00 74.12 86 PHE A O 1
ATOM 631 N N . GLY A 1 87 ? 0.461 11.879 11.366 1.00 68.19 87 GLY A N 1
ATOM 632 C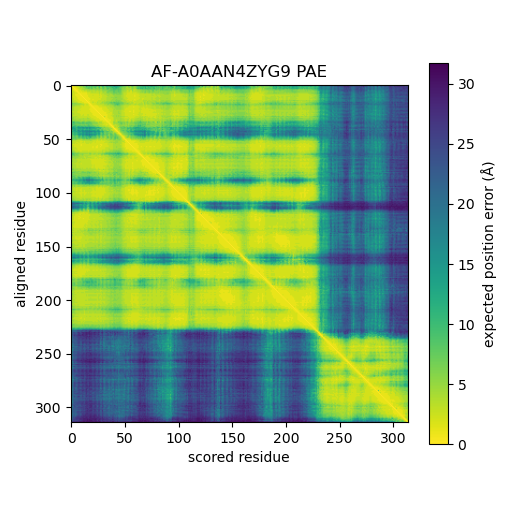 CA . GLY A 1 87 ? 0.847 11.526 12.732 1.00 68.19 87 GLY A CA 1
ATOM 633 C C . GLY A 1 87 ? 1.584 10.189 12.873 1.00 68.19 87 GLY A C 1
ATOM 634 O O . GLY A 1 87 ? 1.732 9.704 14.004 1.00 68.19 87 GLY A O 1
ATOM 635 N N . GLY A 1 88 ? 2.095 9.624 11.774 1.00 69.19 88 GLY A N 1
ATOM 636 C CA . GLY A 1 88 ? 2.923 8.416 11.752 1.00 69.19 88 GLY A CA 1
ATOM 637 C C . GLY A 1 88 ? 2.161 7.113 11.468 1.00 69.19 88 GLY A C 1
ATOM 638 O O . GLY A 1 88 ? 1.017 7.120 11.012 1.00 69.19 88 GLY A O 1
ATOM 639 N N . ARG A 1 89 ? 2.797 5.972 11.787 1.00 65.38 89 ARG A N 1
ATOM 640 C CA . ARG A 1 89 ? 2.273 4.614 11.528 1.00 65.38 89 ARG A CA 1
ATOM 641 C C . ARG A 1 89 ? 0.796 4.438 11.874 1.00 65.38 89 ARG A C 1
ATOM 643 O O . ARG A 1 89 ? 0.363 4.813 12.964 1.00 65.38 89 ARG A O 1
ATOM 650 N N . GLY A 1 90 ? 0.080 3.757 10.979 1.00 61.59 90 GLY A N 1
ATOM 651 C CA . GLY A 1 90 ? -1.302 3.311 11.182 1.00 61.59 90 GLY A CA 1
ATOM 652 C C . GLY A 1 90 ? -2.333 4.437 11.205 1.00 61.59 90 GLY A C 1
ATOM 653 O O . GLY A 1 90 ? -3.509 4.171 11.412 1.00 61.59 90 GLY A O 1
ATOM 654 N N . ARG A 1 91 ? -1.897 5.688 11.014 1.00 65.81 91 ARG A N 1
ATOM 655 C CA . ARG A 1 91 ? -2.768 6.862 10.960 1.00 65.81 91 ARG A CA 1
ATOM 656 C C . ARG A 1 91 ? -2.889 7.453 9.554 1.00 65.81 91 ARG A C 1
ATOM 658 O O . ARG A 1 91 ? -3.785 8.252 9.319 1.00 65.81 91 ARG A O 1
ATOM 665 N N . GLY A 1 92 ? -2.008 7.075 8.625 1.00 70.44 92 GLY A N 1
ATOM 666 C CA . GLY A 1 92 ? -2.100 7.464 7.217 1.00 70.44 92 GLY A CA 1
ATOM 667 C C . GLY A 1 92 ? -3.037 6.546 6.436 1.00 70.44 92 GLY A C 1
ATOM 668 O O . GLY A 1 92 ? -2.968 5.331 6.594 1.00 70.44 92 GLY A O 1
ATOM 669 N N . PHE A 1 93 ? -3.878 7.130 5.581 1.00 76.62 93 PHE A N 1
ATOM 670 C CA . PHE A 1 93 ? -4.733 6.393 4.639 1.00 76.62 93 PHE A CA 1
ATOM 671 C C . PHE A 1 93 ? -4.047 6.134 3.285 1.00 76.62 93 PHE A C 1
ATOM 673 O O . PHE A 1 93 ? -4.522 5.330 2.491 1.00 76.62 93 PHE A O 1
ATOM 680 N N . LEU A 1 94 ? -2.918 6.803 3.023 1.00 83.38 94 LEU A N 1
ATOM 681 C CA . LEU A 1 94 ? -2.118 6.653 1.808 1.00 83.38 94 LEU A CA 1
ATOM 682 C C . LEU A 1 94 ? -0.853 5.843 2.088 1.00 83.38 94 LEU A C 1
ATOM 684 O O . LEU A 1 94 ? -0.271 5.913 3.170 1.00 83.38 94 LEU A O 1
ATOM 688 N N . SER A 1 95 ? -0.366 5.134 1.071 1.00 87.75 95 SER A N 1
ATOM 689 C CA . SER A 1 95 ? 0.963 4.524 1.107 1.00 87.75 95 SER A CA 1
ATOM 690 C C . SER A 1 95 ? 2.045 5.612 0.998 1.00 87.75 95 SER A C 1
ATOM 692 O O . SER A 1 95 ? 2.131 6.258 -0.051 1.00 87.75 95 SER A O 1
ATOM 694 N N . PRO A 1 96 ? 2.933 5.800 2.000 1.00 89.38 96 PRO A N 1
ATOM 695 C CA . PRO A 1 96 ? 3.976 6.826 1.926 1.00 89.38 96 PRO A CA 1
ATOM 696 C C . PRO A 1 96 ? 4.900 6.621 0.721 1.00 89.38 96 PRO A C 1
ATOM 698 O O . PRO A 1 96 ? 5.320 7.578 0.077 1.00 89.38 96 PRO A O 1
ATOM 701 N N . ALA A 1 97 ? 5.205 5.360 0.390 1.00 91.62 97 ALA A N 1
ATOM 702 C CA . ALA A 1 97 ? 5.998 5.021 -0.788 1.00 91.62 97 ALA A CA 1
ATOM 703 C C . ALA A 1 97 ? 5.321 5.497 -2.083 1.00 91.62 97 ALA A C 1
ATOM 705 O O . ALA A 1 97 ? 5.980 6.125 -2.906 1.00 91.62 97 ALA A O 1
ATOM 706 N N . ALA A 1 98 ? 4.010 5.274 -2.224 1.00 92.38 98 ALA A N 1
ATOM 707 C CA . ALA A 1 98 ? 3.257 5.698 -3.403 1.00 92.38 98 ALA A CA 1
ATOM 708 C C . ALA A 1 98 ? 3.195 7.226 -3.514 1.00 92.38 98 ALA A C 1
ATOM 710 O O . ALA A 1 98 ? 3.398 7.760 -4.597 1.00 92.38 98 ALA A O 1
ATOM 711 N N . VAL A 1 99 ? 3.004 7.933 -2.392 1.00 93.00 99 VAL A N 1
ATOM 712 C CA . VAL A 1 99 ? 3.018 9.408 -2.345 1.00 93.00 99 VAL A CA 1
ATOM 713 C C . VAL A 1 99 ? 4.367 9.958 -2.809 1.00 93.00 99 VAL A C 1
ATOM 715 O O . VAL A 1 99 ? 4.417 10.873 -3.626 1.00 93.00 99 VAL A O 1
ATOM 718 N N . GLY A 1 100 ? 5.466 9.374 -2.325 1.00 93.50 100 GLY A N 1
ATOM 719 C CA . GLY A 1 100 ? 6.809 9.741 -2.766 1.00 93.50 100 GLY A CA 1
ATOM 720 C C . GLY A 1 100 ? 7.030 9.516 -4.252 1.00 93.50 100 GLY A C 1
ATOM 721 O O . GLY A 1 100 ? 7.555 10.393 -4.933 1.00 93.50 100 GLY A O 1
ATOM 722 N N . LEU A 1 101 ? 6.654 8.334 -4.747 1.00 92.94 101 LEU A N 1
ATOM 723 C CA . LEU A 1 101 ? 6.817 7.977 -6.154 1.00 92.94 101 LEU A CA 1
ATOM 724 C C . LEU A 1 101 ? 5.975 8.893 -7.044 1.00 92.94 101 LEU A C 1
ATOM 726 O O . LEU A 1 101 ? 6.487 9.392 -8.033 1.00 92.94 101 LEU A O 1
ATOM 730 N N . ALA A 1 102 ? 4.729 9.181 -6.672 1.00 92.38 102 ALA A N 1
ATOM 731 C CA . ALA A 1 102 ? 3.871 10.092 -7.423 1.00 92.38 102 ALA A CA 1
ATOM 732 C C . ALA A 1 102 ? 4.451 11.509 -7.488 1.00 92.38 102 ALA A C 1
ATOM 734 O O . ALA A 1 102 ? 4.470 12.104 -8.561 1.00 92.38 102 ALA A O 1
ATOM 735 N N . PHE A 1 103 ? 4.979 12.023 -6.372 1.00 93.44 103 PHE A N 1
ATOM 736 C CA . PHE A 1 103 ? 5.688 13.303 -6.365 1.00 93.44 103 PHE A CA 1
ATOM 737 C C . PHE A 1 103 ? 6.897 13.275 -7.302 1.00 93.44 103 PHE A C 1
ATOM 739 O O . PHE A 1 103 ? 7.044 14.162 -8.133 1.00 93.44 103 PHE A O 1
ATOM 746 N N . LEU A 1 104 ? 7.735 12.239 -7.215 1.00 91.62 104 LEU A N 1
ATOM 747 C CA . LEU A 1 104 ? 8.907 12.105 -8.076 1.00 91.62 104 LEU A CA 1
ATOM 748 C C . LEU A 1 104 ? 8.516 12.078 -9.562 1.00 91.62 104 LEU A C 1
ATOM 750 O O . LEU A 1 104 ? 9.102 12.803 -10.355 1.00 91.62 104 LEU A O 1
ATOM 754 N N . LEU A 1 105 ? 7.509 11.279 -9.918 1.00 88.88 105 LEU A N 1
ATOM 755 C CA . LEU A 1 105 ? 7.049 11.097 -11.296 1.00 88.88 105 LEU A CA 1
ATOM 756 C C . LEU A 1 105 ? 6.393 12.353 -11.875 1.00 88.88 105 LEU A C 1
ATOM 758 O O . LEU A 1 105 ? 6.557 12.630 -13.058 1.00 88.88 105 LEU A O 1
ATOM 762 N N . TYR A 1 106 ? 5.652 13.101 -11.056 1.00 89.50 106 TYR A N 1
ATOM 763 C CA . TYR A 1 106 ? 4.949 14.301 -11.501 1.00 89.50 106 TYR A CA 1
ATOM 764 C C . TYR A 1 106 ? 5.853 15.539 -11.514 1.00 89.50 106 TYR A C 1
ATOM 766 O O . TYR A 1 106 ? 5.825 16.320 -12.458 1.00 89.50 106 TYR A O 1
ATOM 774 N N . SER A 1 107 ? 6.667 15.729 -10.472 1.00 89.88 107 SER A N 1
ATOM 775 C CA . SER A 1 107 ? 7.536 16.903 -10.337 1.00 89.88 107 SER A CA 1
ATOM 776 C C . SER A 1 107 ? 8.815 16.799 -11.162 1.00 89.88 107 SER A C 1
ATOM 778 O O . SER A 1 107 ? 9.367 17.825 -11.553 1.00 89.88 107 SER A O 1
ATOM 780 N N . PHE A 1 108 ? 9.289 15.581 -11.429 1.00 87.75 108 PHE A N 1
ATOM 781 C CA . PHE A 1 108 ? 10.496 15.327 -12.209 1.00 87.75 108 PHE A CA 1
ATOM 782 C C . PHE A 1 108 ? 10.202 14.300 -13.302 1.00 87.75 108 PHE A C 1
ATOM 784 O O . PHE A 1 108 ? 10.629 13.146 -13.195 1.00 87.75 108 PHE A O 1
ATOM 791 N N . PRO A 1 109 ? 9.465 14.695 -14.355 1.00 76.62 109 PRO A N 1
ATOM 792 C CA . PRO A 1 109 ? 9.233 13.821 -15.490 1.00 76.62 109 PRO A CA 1
ATOM 793 C C . PRO A 1 109 ? 10.587 13.438 -16.095 1.00 76.62 109 PRO A C 1
ATOM 795 O O . PRO A 1 109 ? 11.327 14.273 -16.612 1.00 76.62 109 PRO A O 1
ATOM 798 N N . THR A 1 110 ? 10.936 12.163 -15.963 1.00 66.00 110 THR A N 1
ATOM 799 C CA . THR A 1 110 ? 12.142 11.579 -16.549 1.00 66.00 110 THR A CA 1
ATOM 800 C C . THR A 1 110 ? 11.745 10.876 -17.839 1.00 66.00 110 THR A C 1
ATOM 802 O O . THR A 1 110 ? 10.662 10.307 -17.935 1.00 66.00 110 THR A O 1
ATOM 805 N N . SER A 1 111 ? 12.606 10.903 -18.850 1.00 55.31 111 SER A N 1
ATOM 806 C CA . SER A 1 111 ? 12.374 10.189 -20.114 1.00 55.31 111 SER A CA 1
ATOM 807 C C . SER A 1 111 ? 12.451 8.662 -19.965 1.00 55.31 111 SER A C 1
ATOM 809 O O . SER A 1 111 ? 12.018 7.941 -20.855 1.00 55.31 111 SER A O 1
ATOM 811 N N . ASP A 1 112 ? 12.950 8.169 -18.828 1.00 61.56 112 ASP A N 1
ATOM 812 C CA . ASP A 1 112 ? 13.178 6.753 -18.530 1.00 61.56 112 ASP A CA 1
ATOM 813 C C . ASP A 1 112 ? 12.184 6.279 -17.449 1.00 61.56 112 ASP A C 1
ATOM 815 O O . ASP A 1 112 ? 12.529 6.035 -16.292 1.00 61.56 112 ASP A O 1
ATOM 819 N N . THR A 1 113 ? 10.897 6.249 -17.804 1.00 59.66 113 THR A N 1
ATOM 820 C CA . THR A 1 113 ? 9.796 5.840 -16.905 1.00 59.66 113 THR A CA 1
ATOM 821 C C . THR A 1 113 ? 9.561 4.330 -16.875 1.00 59.66 113 THR A C 1
ATOM 823 O O . THR A 1 113 ? 8.742 3.848 -16.085 1.00 59.66 113 THR A O 1
ATOM 826 N N . ALA A 1 114 ? 10.301 3.567 -17.679 1.00 56.19 114 ALA A N 1
ATOM 827 C CA . ALA A 1 114 ? 10.433 2.138 -17.479 1.00 56.19 114 ALA A CA 1
ATOM 828 C C . ALA A 1 114 ? 11.247 1.931 -16.198 1.00 56.19 114 ALA A C 1
ATOM 830 O O . ALA A 1 114 ? 12.457 2.161 -16.159 1.00 56.19 114 ALA A O 1
ATOM 831 N N . ALA A 1 115 ? 10.597 1.507 -15.115 1.00 58.50 115 ALA A N 1
ATOM 832 C CA . ALA A 1 115 ? 11.348 0.921 -14.022 1.00 58.50 115 ALA A CA 1
ATOM 833 C C . ALA A 1 115 ? 11.893 -0.406 -14.569 1.00 58.50 115 ALA A C 1
ATOM 835 O O . ALA A 1 115 ? 11.177 -1.396 -14.654 1.00 58.50 115 ALA A O 1
ATOM 836 N N . GLY A 1 116 ? 13.116 -0.353 -15.107 1.00 61.69 116 GLY A N 1
ATOM 837 C CA . GLY A 1 116 ? 13.768 -1.424 -15.859 1.00 61.69 116 GLY A CA 1
ATOM 838 C C . GLY A 1 116 ? 14.133 -2.607 -14.974 1.00 61.69 116 GLY A C 1
ATOM 839 O O . GLY A 1 116 ? 15.308 -2.894 -14.770 1.00 61.69 116 GLY A O 1
ATOM 840 N N . PHE A 1 117 ? 13.127 -3.249 -14.394 1.00 77.00 117 PHE A N 1
ATOM 841 C CA . PHE A 1 117 ? 13.279 -4.477 -13.643 1.00 77.00 117 PHE A CA 1
ATOM 842 C C . PHE A 1 117 ? 13.318 -5.646 -14.612 1.00 77.00 117 PHE A C 1
ATOM 844 O O . PHE A 1 117 ? 12.474 -5.784 -15.500 1.00 77.00 117 PHE A O 1
ATOM 851 N N . GLY A 1 118 ? 14.303 -6.503 -14.404 1.00 82.50 118 GLY A N 1
ATOM 852 C CA . GLY A 1 118 ? 14.403 -7.785 -15.057 1.00 82.50 118 GLY A CA 1
ATOM 853 C C . GLY A 1 118 ? 13.478 -8.819 -14.423 1.00 82.50 118 GLY A C 1
ATOM 854 O O . GLY A 1 118 ? 12.775 -8.604 -13.428 1.00 82.50 118 GLY A O 1
ATOM 855 N N . MET A 1 119 ? 13.508 -10.004 -15.023 1.00 85.69 119 MET A N 1
ATOM 856 C CA . MET A 1 119 ? 12.750 -11.160 -14.555 1.00 85.69 119 MET A CA 1
ATOM 857 C C . MET A 1 119 ? 13.165 -11.591 -13.136 1.00 85.69 119 MET A C 1
ATOM 859 O O . MET A 1 119 ? 12.337 -12.119 -12.396 1.00 85.69 119 MET A O 1
ATOM 863 N N . GLY A 1 120 ? 14.411 -11.321 -12.722 1.00 89.62 120 GLY A N 1
ATOM 864 C CA . GLY A 1 120 ? 14.915 -11.650 -11.387 1.00 89.62 120 GLY A CA 1
ATOM 865 C C . GLY A 1 120 ? 14.165 -10.894 -10.294 1.00 89.62 120 GLY A C 1
ATOM 866 O O . GLY A 1 120 ? 13.653 -11.503 -9.351 1.00 89.62 120 GLY A O 1
ATOM 867 N N . THR A 1 121 ? 14.017 -9.579 -10.458 1.00 91.12 121 THR A N 1
ATOM 868 C CA . THR A 1 121 ? 13.240 -8.746 -9.530 1.00 91.12 121 THR A CA 1
ATOM 869 C C . THR A 1 121 ? 11.767 -9.150 -9.486 1.00 91.12 121 THR A C 1
ATOM 871 O O . THR A 1 121 ? 11.183 -9.219 -8.402 1.00 91.12 121 THR A O 1
ATOM 874 N N . ALA A 1 122 ? 11.168 -9.484 -10.634 1.00 91.12 122 ALA A N 1
ATOM 875 C CA . ALA A 1 122 ? 9.784 -9.953 -10.696 1.00 91.12 122 ALA A CA 1
ATOM 876 C C . ALA A 1 122 ? 9.572 -11.246 -9.890 1.00 91.12 122 ALA A C 1
ATOM 878 O O . ALA A 1 122 ? 8.673 -11.315 -9.051 1.00 91.12 122 ALA A O 1
ATOM 879 N N . LEU A 1 123 ? 10.424 -12.255 -10.094 1.00 93.06 123 LEU A N 1
ATOM 880 C CA . LEU A 1 123 ? 10.339 -13.531 -9.378 1.00 93.06 123 LEU A CA 1
ATOM 881 C C . LEU A 1 123 ? 10.575 -13.351 -7.875 1.00 93.06 123 LEU A C 1
ATOM 883 O O . LEU A 1 123 ? 9.833 -13.900 -7.057 1.00 93.06 123 LEU A O 1
ATOM 887 N N . ALA A 1 124 ? 11.556 -12.528 -7.503 1.00 94.19 124 ALA A N 1
ATOM 888 C CA . ALA A 1 124 ? 11.817 -12.193 -6.110 1.00 94.19 124 ALA A CA 1
ATOM 889 C C . ALA A 1 124 ? 10.626 -11.465 -5.461 1.00 94.19 124 ALA A C 1
ATOM 891 O O . ALA A 1 124 ? 10.310 -11.709 -4.294 1.00 94.19 124 ALA A O 1
ATOM 892 N N . ALA A 1 125 ? 9.919 -10.618 -6.215 1.00 93.75 125 ALA A N 1
ATOM 893 C CA . ALA A 1 125 ? 8.712 -9.954 -5.743 1.00 93.75 125 ALA A CA 1
ATOM 894 C C . ALA A 1 125 ? 7.538 -10.922 -5.559 1.00 93.75 125 ALA A C 1
ATOM 896 O O . ALA A 1 125 ? 6.828 -10.805 -4.562 1.00 93.75 125 ALA A O 1
ATOM 897 N N . VAL A 1 126 ? 7.357 -11.903 -6.450 1.00 94.50 126 VAL A N 1
ATOM 898 C CA . VAL A 1 126 ? 6.362 -12.976 -6.264 1.00 94.50 126 VAL A CA 1
ATOM 899 C C . VAL A 1 126 ? 6.684 -13.797 -5.018 1.00 94.50 126 VAL A C 1
ATOM 901 O O . VAL A 1 126 ? 5.790 -14.039 -4.210 1.00 94.50 126 VAL A O 1
ATOM 904 N N . ALA A 1 127 ? 7.949 -14.173 -4.812 1.00 94.38 127 ALA A N 1
ATOM 905 C CA . ALA A 1 127 ? 8.375 -14.904 -3.619 1.00 94.38 127 ALA A CA 1
ATOM 906 C C . ALA A 1 127 ? 8.126 -14.093 -2.333 1.00 94.38 127 ALA A C 1
ATOM 908 O O . ALA A 1 127 ? 7.544 -14.602 -1.373 1.00 94.38 127 ALA A O 1
ATOM 909 N N . GLY A 1 128 ? 8.486 -12.806 -2.329 1.00 92.62 128 GLY A N 1
ATOM 910 C CA . GLY A 1 128 ? 8.183 -11.892 -1.227 1.00 92.62 128 GLY A CA 1
ATOM 911 C C . GLY A 1 128 ? 6.677 -11.733 -0.989 1.00 92.62 128 GLY A C 1
ATOM 912 O O . GLY A 1 128 ? 6.219 -11.792 0.151 1.00 92.62 128 GLY A O 1
ATOM 913 N N . GLY A 1 129 ? 5.888 -11.611 -2.056 1.00 91.69 129 GLY A N 1
ATOM 914 C CA . GLY A 1 129 ? 4.427 -11.579 -2.007 1.00 91.69 129 GLY A CA 1
ATOM 915 C C . GLY A 1 129 ? 3.827 -12.859 -1.423 1.00 91.69 129 GLY A C 1
ATOM 916 O O . GLY A 1 129 ? 2.962 -12.786 -0.553 1.00 91.69 129 GLY A O 1
ATOM 917 N N . ALA A 1 130 ? 4.331 -14.031 -1.816 1.00 93.38 130 ALA A N 1
ATOM 918 C CA . ALA A 1 130 ? 3.916 -15.323 -1.274 1.00 93.38 130 ALA A CA 1
ATOM 919 C C . ALA A 1 130 ? 4.196 -15.426 0.233 1.00 93.38 130 ALA A C 1
ATOM 921 O O . ALA A 1 130 ? 3.330 -15.871 0.989 1.00 93.38 130 ALA A O 1
ATOM 922 N N . LEU A 1 131 ? 5.351 -14.931 0.696 1.00 92.31 131 LEU A N 1
ATOM 923 C CA . LEU A 1 131 ? 5.652 -14.825 2.127 1.00 92.31 131 LEU A CA 1
ATOM 924 C C . LEU A 1 131 ? 4.658 -13.907 2.852 1.00 92.31 131 LEU A C 1
ATOM 926 O O . LEU A 1 131 ? 4.195 -14.242 3.942 1.00 92.31 131 LEU A O 1
ATOM 930 N N . LEU A 1 132 ? 4.293 -12.766 2.259 1.00 90.69 132 LEU A N 1
ATOM 931 C CA . LEU A 1 132 ? 3.309 -11.847 2.844 1.00 90.69 132 LEU A CA 1
ATOM 932 C C . LEU A 1 132 ? 1.893 -12.436 2.884 1.00 90.69 132 LEU A C 1
ATOM 934 O O . LEU A 1 132 ? 1.165 -12.183 3.847 1.00 90.69 132 LEU A O 1
ATOM 938 N N . LEU A 1 133 ? 1.508 -13.211 1.866 1.00 90.94 133 LEU A N 1
ATOM 939 C CA . LEU A 1 133 ? 0.235 -13.936 1.811 1.00 90.94 133 LEU A CA 1
ATOM 940 C C . LEU A 1 133 ? 0.185 -15.028 2.885 1.00 90.94 133 LEU A C 1
ATOM 942 O O . LEU A 1 133 ? -0.786 -15.099 3.641 1.00 90.94 133 LEU A O 1
ATOM 946 N N . GLY A 1 134 ? 1.250 -15.829 3.002 1.00 88.62 134 GLY A N 1
ATOM 947 C CA . GLY A 1 134 ? 1.387 -16.856 4.038 1.00 88.62 134 GLY A CA 1
ATOM 948 C C . GLY A 1 134 ? 1.354 -16.265 5.449 1.00 88.62 134 GLY A C 1
ATOM 949 O O . GLY A 1 134 ? 0.690 -16.798 6.334 1.00 88.62 134 GLY A O 1
ATOM 950 N N . ALA A 1 135 ? 1.973 -15.097 5.636 1.00 87.00 135 ALA A N 1
ATOM 951 C CA . ALA A 1 135 ? 1.941 -14.339 6.885 1.00 87.00 135 ALA A CA 1
ATOM 952 C C . ALA A 1 135 ? 0.600 -13.634 7.170 1.00 87.00 135 ALA A C 1
ATOM 954 O O . ALA A 1 135 ? 0.482 -12.971 8.199 1.00 87.00 135 ALA A O 1
ATOM 955 N N . ARG A 1 136 ? -0.396 -13.724 6.271 1.00 86.75 136 ARG A N 1
ATOM 956 C CA . ARG A 1 136 ? -1.691 -13.012 6.350 1.00 86.75 136 ARG A CA 1
ATOM 957 C C . ARG A 1 136 ? -1.563 -11.480 6.429 1.00 86.75 136 ARG A C 1
ATOM 959 O O . ARG A 1 136 ? -2.503 -10.809 6.849 1.00 86.75 136 ARG A O 1
ATOM 966 N N . ILE A 1 137 ? -0.424 -10.926 6.011 1.00 86.44 137 ILE A N 1
ATOM 967 C CA . ILE A 1 137 ? -0.185 -9.477 5.955 1.00 86.44 137 ILE A CA 1
ATOM 968 C C . ILE A 1 137 ? -0.747 -8.918 4.646 1.00 86.44 137 ILE A C 1
ATOM 970 O O . ILE A 1 137 ? -1.447 -7.911 4.654 1.00 86.44 137 ILE A O 1
ATOM 974 N N . LEU A 1 138 ? -0.472 -9.589 3.525 1.00 89.75 138 LEU A N 1
ATOM 975 C CA . LEU A 1 138 ? -1.048 -9.269 2.220 1.00 89.75 138 LEU A CA 1
ATOM 976 C C . LEU A 1 138 ? -2.371 -10.023 2.051 1.00 89.75 138 LEU A C 1
ATOM 978 O O . LEU A 1 138 ? -2.468 -11.211 2.358 1.00 89.75 138 LEU A O 1
ATOM 982 N N . SER A 1 139 ? -3.408 -9.346 1.555 1.00 91.44 139 SER A N 1
ATOM 983 C CA . SER A 1 139 ? -4.695 -9.989 1.287 1.00 91.44 139 SER A CA 1
ATOM 984 C C . SER A 1 139 ? -4.711 -10.629 -0.097 1.00 91.44 139 SER A C 1
ATOM 986 O O . SER A 1 139 ? -4.602 -9.936 -1.109 1.00 91.44 139 SER A O 1
ATOM 988 N N . TRP A 1 140 ? -4.956 -11.939 -0.153 1.00 94.38 140 TRP A N 1
ATOM 989 C CA . TRP A 1 140 ? -5.118 -12.655 -1.422 1.00 94.38 140 TRP A CA 1
ATOM 990 C C . TRP A 1 140 ? -6.274 -12.102 -2.268 1.00 94.38 140 TRP A C 1
ATOM 992 O O . TRP A 1 140 ? -6.192 -12.132 -3.488 1.00 94.38 140 TRP A O 1
ATOM 1002 N N . ARG A 1 141 ? -7.322 -11.544 -1.638 1.00 94.56 141 ARG A N 1
ATOM 1003 C CA . ARG A 1 141 ? -8.481 -10.941 -2.323 1.00 94.56 141 ARG A CA 1
ATOM 1004 C C . ARG A 1 141 ? -8.089 -9.703 -3.130 1.00 94.56 141 ARG A C 1
ATOM 1006 O O . ARG A 1 141 ? -8.584 -9.513 -4.233 1.00 94.56 141 ARG A O 1
ATOM 1013 N N . VAL A 1 142 ? -7.185 -8.879 -2.592 1.00 94.25 142 VAL A N 1
ATOM 1014 C CA . VAL A 1 142 ? -6.664 -7.689 -3.288 1.00 94.25 142 VAL A CA 1
ATOM 1015 C C . VAL A 1 142 ? -5.836 -8.112 -4.496 1.00 94.25 142 VAL A C 1
ATOM 1017 O O . VAL A 1 142 ? -6.039 -7.597 -5.593 1.00 94.25 142 VAL A O 1
ATOM 1020 N N . VAL A 1 143 ? -4.943 -9.088 -4.300 1.00 95.38 143 VAL A N 1
ATOM 1021 C CA . VAL A 1 143 ? -4.095 -9.635 -5.368 1.00 95.38 143 VAL A CA 1
ATOM 1022 C C . VAL A 1 143 ? -4.951 -10.255 -6.471 1.00 95.38 143 VAL A C 1
ATOM 1024 O O . VAL A 1 143 ? -4.822 -9.880 -7.631 1.00 95.38 143 VAL A O 1
ATOM 1027 N N . ALA A 1 144 ? -5.874 -11.147 -6.106 1.00 96.12 144 ALA A N 1
ATOM 1028 C CA . ALA A 1 144 ? -6.770 -11.807 -7.046 1.00 96.12 144 ALA A CA 1
ATOM 1029 C C . ALA A 1 144 ? -7.681 -10.807 -7.769 1.00 96.12 144 ALA A C 1
ATOM 1031 O O . ALA A 1 144 ? -7.841 -10.916 -8.979 1.00 96.12 144 ALA A O 1
ATOM 1032 N N . GLY A 1 145 ? -8.227 -9.807 -7.066 1.00 96.12 145 GLY A N 1
ATOM 1033 C CA . GLY A 1 145 ? -9.038 -8.748 -7.670 1.00 96.12 145 GLY A CA 1
ATOM 1034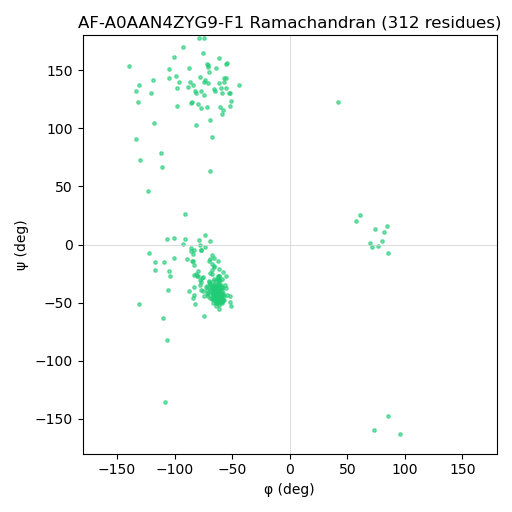 C C . GLY A 1 145 ? -8.258 -7.933 -8.697 1.00 96.12 145 GLY A C 1
ATOM 1035 O O . GLY A 1 145 ? -8.737 -7.727 -9.808 1.00 96.12 145 GLY A O 1
ATOM 1036 N N . CYS A 1 146 ? -7.028 -7.533 -8.372 1.00 95.75 146 CYS A N 1
ATOM 1037 C CA . CYS A 1 146 ? -6.180 -6.796 -9.305 1.00 95.75 146 CYS A CA 1
ATOM 1038 C C . CYS A 1 146 ? -5.808 -7.638 -10.531 1.00 95.75 146 CYS A C 1
ATOM 1040 O O . CYS A 1 146 ? -5.918 -7.161 -11.661 1.00 95.75 146 CYS A O 1
ATOM 1042 N N . CYS A 1 147 ? -5.421 -8.902 -10.337 1.00 95.12 147 CYS A N 1
ATOM 1043 C CA . CYS A 1 147 ? -5.138 -9.819 -11.442 1.00 95.12 147 CYS A CA 1
ATOM 1044 C C . CYS A 1 147 ? -6.380 -10.057 -12.314 1.00 95.12 147 CYS A C 1
ATOM 1046 O O . CYS A 1 147 ? -6.292 -9.990 -13.534 1.00 95.12 147 CYS A O 1
ATOM 1048 N N . ALA A 1 148 ? -7.548 -10.281 -11.709 1.00 95.62 148 AL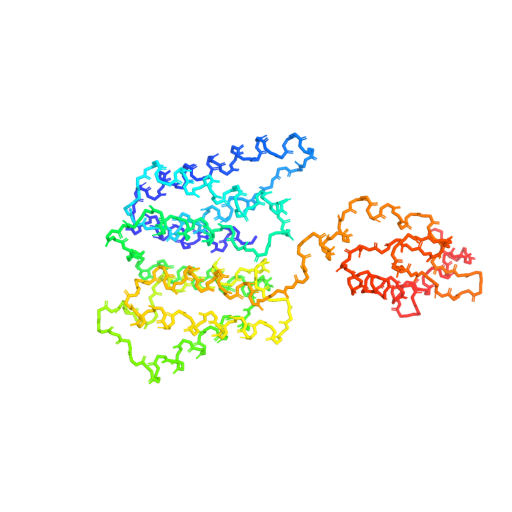A A N 1
ATOM 1049 C CA . ALA A 1 148 ? -8.788 -10.516 -12.441 1.00 95.62 148 ALA A CA 1
ATOM 1050 C C . ALA A 1 148 ? -9.189 -9.301 -13.289 1.00 95.62 148 ALA A C 1
ATOM 1052 O O . ALA A 1 148 ? -9.451 -9.455 -14.479 1.00 95.62 148 ALA A O 1
ATOM 1053 N N . ALA A 1 149 ? -9.182 -8.095 -12.708 1.00 95.25 149 ALA A N 1
ATOM 1054 C CA . ALA A 1 149 ? -9.516 -6.876 -13.441 1.00 95.25 149 ALA A CA 1
ATOM 1055 C C . ALA A 1 149 ? -8.520 -6.596 -14.566 1.00 95.25 149 ALA A C 1
ATOM 1057 O O . ALA A 1 149 ? -8.936 -6.307 -15.684 1.00 95.25 149 ALA A O 1
ATOM 1058 N N . THR A 1 150 ? -7.218 -6.720 -14.295 1.00 92.12 150 THR A N 1
ATOM 1059 C CA . THR A 1 150 ? -6.201 -6.478 -15.323 1.00 92.12 150 THR A CA 1
ATOM 1060 C C . THR A 1 150 ? -6.297 -7.464 -16.487 1.00 92.12 150 THR A C 1
ATOM 1062 O O . THR A 1 150 ? -6.241 -7.044 -17.639 1.00 92.12 150 THR A O 1
ATOM 1065 N N . ILE A 1 151 ? -6.481 -8.761 -16.213 1.00 91.50 151 ILE A N 1
ATOM 1066 C CA . ILE A 1 151 ? -6.645 -9.786 -17.253 1.00 91.50 151 ILE A CA 1
ATOM 1067 C C . ILE A 1 151 ? -7.925 -9.527 -18.054 1.00 91.50 151 ILE A C 1
ATOM 1069 O O . ILE A 1 151 ? -7.869 -9.470 -19.279 1.00 91.50 151 ILE A O 1
ATOM 1073 N N . ALA A 1 152 ? -9.063 -9.326 -17.383 1.00 93.25 152 ALA A N 1
ATOM 1074 C CA . ALA A 1 152 ? -10.348 -9.122 -18.050 1.00 93.25 152 ALA A CA 1
ATOM 1075 C C . ALA A 1 152 ? -10.349 -7.869 -18.940 1.00 93.25 152 ALA A C 1
ATOM 1077 O O . ALA A 1 152 ? -10.735 -7.942 -20.106 1.00 93.25 152 ALA A O 1
ATOM 1078 N N . LEU A 1 153 ? -9.870 -6.734 -18.420 1.00 91.50 153 LEU A N 1
ATOM 1079 C CA . LEU A 1 153 ? -9.817 -5.485 -19.181 1.00 91.50 153 LEU A CA 1
ATOM 1080 C C . LEU A 1 153 ? -8.794 -5.536 -20.309 1.00 91.50 153 LEU A C 1
ATOM 1082 O O . LEU A 1 153 ? -9.068 -4.989 -21.366 1.00 91.50 153 LEU A O 1
ATOM 1086 N N . ARG A 1 154 ? -7.666 -6.234 -20.142 1.00 86.75 154 ARG A N 1
ATOM 1087 C CA . ARG A 1 154 ? -6.705 -6.433 -21.236 1.00 86.75 154 ARG A CA 1
ATOM 1088 C C . ARG A 1 154 ? -7.294 -7.260 -22.379 1.00 86.75 154 ARG A C 1
ATOM 1090 O O . ARG A 1 154 ? -7.021 -6.971 -23.538 1.00 86.75 154 ARG A O 1
ATOM 1097 N N . LEU A 1 155 ? -8.055 -8.309 -22.062 1.00 87.69 155 LEU A N 1
ATOM 1098 C CA . LEU A 1 155 ? -8.698 -9.143 -23.082 1.00 87.69 155 LEU A CA 1
ATOM 1099 C C . LEU A 1 155 ? -9.773 -8.362 -23.848 1.00 87.69 155 LEU A C 1
ATOM 1101 O O . LEU A 1 155 ? -9.925 -8.559 -25.049 1.00 87.69 155 LEU A O 1
ATOM 1105 N N . ALA A 1 156 ? -10.489 -7.468 -23.163 1.00 89.88 156 ALA A N 1
ATOM 1106 C CA . ALA A 1 156 ? -11.491 -6.601 -23.776 1.00 89.88 156 ALA A CA 1
ATOM 1107 C C . ALA A 1 156 ? -10.881 -5.399 -24.520 1.00 89.88 156 ALA A C 1
ATOM 1109 O O . ALA A 1 156 ? -11.457 -4.926 -25.496 1.00 89.88 156 ALA A O 1
ATOM 1110 N N . TRP A 1 157 ? -9.732 -4.903 -24.056 1.00 88.50 157 TRP A N 1
ATOM 1111 C CA . TRP A 1 157 ? -9.072 -3.702 -24.552 1.00 88.50 157 TRP A CA 1
ATOM 1112 C C . TRP A 1 157 ? -7.573 -3.974 -24.769 1.00 88.50 157 TRP A C 1
ATOM 1114 O O . TRP A 1 157 ? -6.766 -3.795 -23.848 1.00 88.50 157 TRP A O 1
ATOM 1124 N N . PRO A 1 158 ? -7.174 -4.412 -25.980 1.00 80.50 158 PRO A N 1
ATOM 1125 C CA . PRO A 1 158 ? -5.784 -4.713 -26.292 1.00 80.50 158 PRO A CA 1
ATOM 1126 C C . PRO A 1 158 ? -4.869 -3.516 -26.018 1.00 80.50 158 PRO A C 1
ATOM 1128 O O . PRO A 1 158 ? -5.173 -2.375 -26.373 1.00 80.50 158 PRO A O 1
ATOM 1131 N N . MET A 1 159 ? -3.736 -3.784 -25.370 1.00 71.88 159 MET A N 1
ATOM 1132 C CA . MET A 1 159 ? -2.749 -2.752 -25.069 1.00 71.88 159 MET A CA 1
ATOM 1133 C C . MET A 1 159 ? -2.044 -2.263 -26.340 1.00 71.88 159 MET A C 1
ATOM 1135 O O . MET A 1 159 ? -1.841 -3.064 -27.256 1.00 71.88 159 MET A O 1
ATOM 1139 N N . PRO A 1 160 ? -1.626 -0.985 -26.388 1.00 73.75 160 PRO A N 1
ATOM 1140 C CA . PRO A 1 160 ? -0.753 -0.486 -27.446 1.00 73.75 160 PRO A CA 1
ATOM 1141 C C . PRO A 1 160 ? 0.529 -1.331 -27.534 1.00 73.75 160 PRO A C 1
ATOM 1143 O O . PRO A 1 160 ? 1.054 -1.765 -26.509 1.00 73.75 160 PRO A O 1
ATOM 1146 N N . GLY A 1 161 ? 1.036 -1.565 -28.749 1.00 67.00 161 GLY A N 1
ATOM 1147 C CA . GLY A 1 161 ? 2.172 -2.469 -28.997 1.00 67.00 161 GLY A CA 1
ATOM 1148 C C . GLY A 1 161 ? 3.487 -2.064 -28.320 1.00 67.00 161 GLY A C 1
ATOM 1149 O O . GLY A 1 161 ? 4.335 -2.921 -28.091 1.00 67.00 161 GLY A O 1
ATOM 1150 N N . ASP A 1 162 ? 3.626 -0.790 -27.948 1.00 67.25 162 ASP A N 1
ATOM 1151 C CA . ASP A 1 162 ? 4.825 -0.233 -27.308 1.00 67.25 162 ASP A CA 1
ATOM 1152 C C . ASP A 1 162 ? 4.867 -0.461 -25.786 1.00 67.25 162 ASP A C 1
ATOM 1154 O O . ASP A 1 162 ? 5.841 -0.104 -25.119 1.00 67.25 162 ASP A O 1
ATOM 1158 N N . TRP A 1 163 ? 3.807 -1.031 -25.203 1.00 72.50 163 TRP A N 1
ATOM 1159 C CA . TRP A 1 163 ? 3.752 -1.290 -23.767 1.00 72.50 163 TRP A CA 1
ATOM 1160 C C . TRP A 1 163 ? 4.581 -2.535 -23.386 1.00 72.50 163 TRP A C 1
ATOM 1162 O O . TRP A 1 163 ? 4.594 -3.510 -24.142 1.00 72.50 163 TRP A O 1
ATOM 1172 N N . PRO A 1 164 ? 5.255 -2.555 -22.215 1.00 70.62 164 PRO A N 1
ATOM 1173 C CA . PRO A 1 164 ? 6.106 -3.674 -21.808 1.00 70.62 164 PRO A CA 1
ATOM 1174 C C . PRO A 1 164 ? 5.392 -5.033 -21.807 1.00 70.62 164 PRO A C 1
ATOM 1176 O O . PRO A 1 164 ? 4.173 -5.117 -21.626 1.00 70.62 164 PRO A O 1
ATOM 1179 N N . VAL A 1 165 ? 6.175 -6.116 -21.946 1.00 73.38 165 VAL A N 1
ATOM 1180 C CA . VAL A 1 165 ? 5.670 -7.498 -21.869 1.00 73.38 165 VAL A CA 1
ATOM 1181 C C . VAL A 1 165 ? 4.847 -7.671 -20.598 1.00 73.38 165 VAL A C 1
ATOM 1183 O O . VAL A 1 165 ? 5.328 -7.440 -19.492 1.00 73.38 165 VAL A O 1
ATOM 1186 N N . TRP A 1 166 ? 3.595 -8.089 -20.768 1.00 74.56 166 TRP A N 1
ATOM 1187 C CA . TRP A 1 166 ? 2.639 -8.175 -19.675 1.00 74.56 166 TRP A CA 1
ATOM 1188 C C . TRP A 1 166 ? 2.523 -9.602 -19.109 1.00 74.56 166 TRP A C 1
ATOM 1190 O O . TRP A 1 166 ? 2.274 -10.527 -19.891 1.00 74.56 166 TRP A O 1
ATOM 1200 N N . PRO A 1 167 ? 2.523 -9.786 -17.772 1.00 78.44 167 PRO A N 1
ATOM 1201 C CA . PRO A 1 167 ? 2.647 -8.741 -16.753 1.00 78.44 167 PRO A CA 1
ATOM 1202 C C . PRO A 1 167 ? 4.097 -8.269 -16.613 1.00 78.44 167 PRO A C 1
ATOM 1204 O O . PRO A 1 167 ? 5.008 -9.087 -16.483 1.00 78.44 167 PRO A O 1
ATOM 1207 N N . GLY A 1 168 ? 4.294 -6.951 -16.611 1.00 84.94 168 GLY A N 1
ATOM 1208 C CA . GLY A 1 168 ? 5.619 -6.375 -16.432 1.00 84.94 168 GLY A CA 1
ATOM 1209 C C . GLY A 1 168 ? 6.109 -6.523 -14.991 1.00 84.94 168 GLY A C 1
ATOM 1210 O O . GLY A 1 168 ? 5.337 -6.682 -14.037 1.00 84.94 168 GLY A O 1
ATOM 1211 N N . ALA A 1 169 ? 7.427 -6.508 -14.822 1.00 86.31 169 ALA A N 1
ATOM 1212 C CA . ALA A 1 169 ? 8.059 -6.674 -13.519 1.00 86.31 169 ALA A CA 1
ATOM 1213 C C . ALA A 1 169 ? 7.672 -5.546 -12.541 1.00 86.31 169 ALA A C 1
ATOM 1215 O O . ALA A 1 169 ? 7.484 -5.800 -11.348 1.00 86.31 169 ALA A O 1
ATOM 1216 N N . THR A 1 170 ? 7.469 -4.321 -13.039 1.00 88.56 170 THR A N 1
ATOM 1217 C CA . THR A 1 170 ? 7.036 -3.174 -12.225 1.00 88.56 170 THR A CA 1
ATOM 1218 C C . THR A 1 170 ? 5.633 -3.380 -11.679 1.00 88.56 170 THR A C 1
ATOM 1220 O O . THR A 1 170 ? 5.395 -3.133 -10.496 1.00 88.56 170 THR A O 1
ATOM 1223 N N . LEU A 1 171 ? 4.712 -3.881 -12.507 1.00 90.31 171 LEU A N 1
ATOM 1224 C CA . LEU A 1 171 ? 3.370 -4.242 -12.072 1.00 90.31 171 LEU A CA 1
ATOM 1225 C C . LEU A 1 171 ? 3.399 -5.302 -10.973 1.00 90.31 171 LEU A C 1
ATOM 1227 O O . LEU A 1 171 ? 2.676 -5.168 -9.990 1.00 90.31 171 LEU A O 1
ATOM 1231 N N . ILE A 1 172 ? 4.235 -6.332 -11.102 1.00 92.56 172 ILE A N 1
ATOM 1232 C CA . ILE A 1 172 ? 4.337 -7.396 -10.094 1.00 92.56 172 ILE A CA 1
ATOM 1233 C C . ILE A 1 172 ? 4.847 -6.828 -8.763 1.00 92.56 172 ILE A C 1
ATOM 1235 O O . ILE A 1 172 ? 4.228 -7.048 -7.719 1.00 92.56 172 ILE A O 1
ATOM 1239 N N . VAL A 1 173 ? 5.938 -6.054 -8.785 1.00 91.88 173 VAL A N 1
ATOM 1240 C CA . VAL A 1 173 ? 6.490 -5.412 -7.579 1.00 91.88 173 VAL A CA 1
ATOM 1241 C C . VAL A 1 173 ? 5.464 -4.458 -6.961 1.00 91.88 173 VAL A C 1
ATOM 1243 O O . VAL A 1 173 ? 5.206 -4.505 -5.755 1.00 91.88 173 VAL A O 1
ATOM 1246 N N . GLY A 1 174 ? 4.839 -3.609 -7.775 1.00 92.31 174 GLY A N 1
ATOM 1247 C CA . GLY A 1 174 ? 3.841 -2.653 -7.313 1.00 92.31 174 GLY A CA 1
ATOM 1248 C C . GLY A 1 174 ? 2.577 -3.323 -6.781 1.00 92.31 174 GLY A C 1
ATOM 1249 O O . GLY A 1 174 ? 2.053 -2.892 -5.758 1.00 92.31 174 GLY A O 1
ATOM 1250 N N . LEU A 1 175 ? 2.123 -4.425 -7.377 1.00 93.88 175 LEU A N 1
ATOM 1251 C CA . LEU A 1 175 ? 0.997 -5.195 -6.857 1.00 93.88 175 LEU A CA 1
ATOM 1252 C C . LEU A 1 175 ? 1.297 -5.742 -5.458 1.00 93.88 175 LEU A C 1
ATOM 1254 O O . LEU A 1 175 ? 0.493 -5.560 -4.544 1.00 93.88 175 LEU A O 1
ATOM 1258 N N . MET A 1 176 ? 2.464 -6.366 -5.272 1.00 93.31 176 MET A N 1
ATOM 1259 C CA . MET A 1 176 ? 2.812 -7.022 -4.007 1.00 93.31 176 MET A CA 1
ATOM 1260 C C . MET A 1 176 ? 3.122 -6.034 -2.877 1.00 93.31 176 MET A C 1
ATOM 1262 O O . MET A 1 176 ? 2.759 -6.292 -1.729 1.00 93.31 176 MET A O 1
ATOM 1266 N N . PHE A 1 177 ? 3.770 -4.902 -3.179 1.00 91.56 177 PHE A N 1
ATOM 1267 C CA . PHE A 1 177 ? 4.325 -4.009 -2.151 1.00 91.56 177 PHE A CA 1
ATOM 1268 C C . PHE A 1 177 ? 3.722 -2.603 -2.112 1.00 91.56 177 PHE A C 1
ATOM 1270 O O . PHE A 1 177 ? 3.914 -1.894 -1.120 1.00 91.56 177 PHE A O 1
ATOM 1277 N N . LEU A 1 178 ? 2.993 -2.188 -3.151 1.00 91.75 178 LEU A N 1
ATOM 1278 C CA . LEU A 1 178 ? 2.370 -0.867 -3.226 1.00 91.75 178 LEU A CA 1
ATOM 1279 C C . LEU A 1 178 ? 0.846 -0.956 -3.113 1.00 91.75 178 LEU A C 1
ATOM 1281 O O . LEU A 1 178 ? 0.286 -0.466 -2.134 1.00 91.75 178 LEU A O 1
ATOM 1285 N N . ILE A 1 179 ? 0.191 -1.621 -4.070 1.00 92.69 179 ILE A N 1
ATOM 1286 C CA . ILE A 1 179 ? -1.263 -1.830 -4.100 1.00 92.69 179 ILE A CA 1
ATOM 1287 C C . ILE A 1 179 ? -1.666 -2.731 -2.932 1.00 92.69 179 ILE A C 1
ATOM 1289 O O . ILE A 1 179 ? -2.580 -2.403 -2.183 1.00 92.69 179 ILE A O 1
ATOM 1293 N N . GLY A 1 180 ? -0.942 -3.829 -2.720 1.00 88.56 180 GLY A N 1
ATOM 1294 C CA . GLY A 1 180 ? -1.174 -4.782 -1.638 1.00 88.56 180 GLY A CA 1
ATOM 1295 C C . GLY A 1 180 ? -0.868 -4.278 -0.221 1.00 88.56 180 GLY A C 1
ATOM 1296 O O . GLY A 1 180 ? -0.969 -5.058 0.726 1.00 88.56 180 GLY A O 1
ATOM 1297 N N . ASN A 1 181 ? -0.482 -3.009 -0.046 1.00 84.50 181 ASN A N 1
ATOM 1298 C CA . ASN A 1 181 ? -0.110 -2.467 1.257 1.00 84.50 181 ASN A CA 1
ATOM 1299 C C . ASN A 1 181 ? -1.287 -2.563 2.257 1.00 84.50 181 ASN A C 1
ATOM 1301 O O . ASN A 1 181 ? -2.310 -1.902 2.054 1.00 84.50 181 ASN A O 1
ATOM 1305 N N . PRO A 1 182 ? -1.146 -3.308 3.373 1.00 71.31 182 PRO A N 1
ATOM 1306 C CA . PRO A 1 182 ? -2.234 -3.530 4.328 1.00 71.31 182 PRO A CA 1
ATOM 1307 C C . PRO A 1 182 ? -2.699 -2.270 5.057 1.00 71.31 182 PRO A C 1
ATOM 1309 O O . PRO A 1 182 ? -3.791 -2.270 5.612 1.00 71.31 182 PRO A O 1
ATOM 1312 N N . VAL A 1 183 ? -1.877 -1.216 5.093 1.00 72.44 183 VAL A N 1
ATOM 1313 C CA . VAL A 1 183 ? -2.232 0.041 5.768 1.00 72.44 183 VAL A CA 1
ATOM 1314 C C . VAL A 1 183 ? -3.213 0.864 4.932 1.00 72.44 183 VAL A C 1
ATOM 1316 O O . VAL A 1 183 ? -4.043 1.565 5.495 1.00 72.44 183 VAL A O 1
ATOM 1319 N N . ALA A 1 184 ? -3.113 0.780 3.604 1.00 76.12 184 ALA A N 1
ATOM 1320 C CA . ALA A 1 184 ? -3.893 1.611 2.688 1.00 76.12 184 ALA A CA 1
ATOM 1321 C C . ALA A 1 184 ? -5.047 0.843 2.014 1.00 76.12 184 ALA A C 1
ATOM 1323 O O . ALA A 1 184 ? -6.024 1.442 1.571 1.00 76.12 184 ALA A O 1
ATOM 1324 N N . ALA A 1 185 ? -4.947 -0.487 1.930 1.00 78.31 185 ALA A N 1
ATOM 1325 C CA . ALA A 1 185 ? -5.995 -1.327 1.366 1.00 78.31 185 ALA A CA 1
ATOM 1326 C C . ALA A 1 185 ? -7.235 -1.406 2.277 1.00 78.31 185 ALA A C 1
ATOM 1328 O O . ALA A 1 185 ? -7.152 -1.300 3.501 1.00 78.31 185 ALA A O 1
ATOM 1329 N N . ALA A 1 186 ? -8.394 -1.676 1.672 1.00 81.56 186 ALA A N 1
ATOM 1330 C CA . ALA A 1 186 ? -9.661 -1.794 2.389 1.00 81.56 186 ALA A CA 1
ATOM 1331 C C . ALA A 1 186 ? -9.630 -2.865 3.501 1.00 81.56 186 ALA A C 1
ATOM 1333 O O . ALA A 1 186 ? -9.073 -3.959 3.342 1.00 81.56 186 ALA A O 1
ATOM 1334 N N . CYS A 1 187 ? -10.305 -2.586 4.619 1.00 77.12 187 CYS A N 1
ATOM 1335 C CA . CYS A 1 187 ? -10.361 -3.515 5.750 1.00 77.12 187 CYS A CA 1
ATOM 1336 C C . CYS A 1 187 ? -11.428 -4.614 5.601 1.00 77.12 187 CYS A C 1
ATOM 1338 O O . CYS A 1 187 ? -11.271 -5.689 6.180 1.00 77.12 187 CYS A O 1
ATOM 1340 N N . THR A 1 188 ? -12.500 -4.379 4.834 1.00 85.25 188 THR A N 1
ATOM 1341 C CA . THR A 1 188 ? -13.595 -5.349 4.657 1.00 85.25 188 THR A CA 1
ATOM 1342 C C . THR A 1 188 ? -13.326 -6.323 3.518 1.00 85.25 188 THR A C 1
ATOM 1344 O O . THR A 1 188 ? -12.661 -6.007 2.535 1.00 85.25 188 THR A O 1
ATOM 1347 N N . ASP A 1 189 ? -13.894 -7.520 3.616 1.00 87.19 189 ASP A N 1
ATOM 1348 C CA . ASP A 1 189 ? -13.708 -8.569 2.615 1.00 87.19 189 ASP A CA 1
ATOM 1349 C C . ASP A 1 189 ? -14.292 -8.221 1.238 1.00 87.19 189 ASP A C 1
ATOM 1351 O O . ASP A 1 189 ? -13.681 -8.555 0.222 1.00 87.19 189 ASP A O 1
ATOM 1355 N N . ALA A 1 190 ? -15.424 -7.512 1.196 1.00 87.44 190 ALA A N 1
ATOM 1356 C CA . ALA A 1 190 ? -15.979 -6.951 -0.038 1.00 87.44 190 ALA A CA 1
ATOM 1357 C C . ALA A 1 190 ? -15.150 -5.755 -0.538 1.00 87.44 190 ALA A C 1
ATOM 1359 O O . ALA A 1 190 ? -14.845 -5.663 -1.726 1.00 87.44 190 ALA A O 1
ATOM 1360 N N . GLY A 1 191 ? -14.714 -4.879 0.374 1.00 86.69 191 GLY A N 1
ATOM 1361 C CA . GLY A 1 191 ? -13.874 -3.730 0.042 1.00 86.69 191 GLY A CA 1
ATOM 1362 C C . GLY A 1 191 ? -12.528 -4.134 -0.555 1.00 86.69 191 GLY A C 1
ATOM 1363 O O . GLY A 1 191 ? -12.062 -3.485 -1.479 1.00 86.69 191 GLY A O 1
ATOM 1364 N N . ARG A 1 192 ? -11.918 -5.233 -0.095 1.00 90.62 192 ARG A N 1
ATOM 1365 C CA . ARG A 1 192 ? -10.655 -5.767 -0.641 1.00 90.62 192 ARG A CA 1
ATOM 1366 C C . ARG A 1 192 ? -10.783 -6.203 -2.096 1.00 90.62 192 ARG A C 1
ATOM 1368 O O . ARG A 1 192 ? -9.870 -5.954 -2.879 1.00 90.62 192 ARG A O 1
ATOM 1375 N N . TRP A 1 193 ? -11.909 -6.822 -2.453 1.00 93.75 193 TRP A N 1
ATOM 1376 C CA . TRP A 1 193 ? -12.217 -7.158 -3.843 1.00 93.75 193 TRP A CA 1
ATOM 1377 C C . TRP A 1 193 ? -12.426 -5.901 -4.682 1.00 93.75 193 TRP A C 1
ATOM 1379 O O . TRP A 1 193 ? -11.768 -5.757 -5.705 1.00 93.75 193 TRP A O 1
ATOM 1389 N N . ALA A 1 194 ? -13.272 -4.973 -4.227 1.00 92.00 194 ALA A N 1
ATOM 1390 C CA . ALA A 1 194 ? -13.526 -3.719 -4.938 1.00 92.00 194 ALA A CA 1
ATOM 1391 C C . ALA A 1 194 ? -12.242 -2.895 -5.135 1.00 92.00 194 ALA A C 1
ATOM 1393 O O . ALA A 1 194 ? -11.979 -2.417 -6.233 1.00 92.00 194 ALA A O 1
ATOM 1394 N N . TYR A 1 195 ? -11.407 -2.797 -4.099 1.00 92.62 195 TYR A N 1
ATOM 1395 C CA . TYR A 1 195 ? -10.110 -2.128 -4.135 1.00 92.62 195 TYR A CA 1
ATOM 1396 C C . TYR A 1 195 ? -9.155 -2.777 -5.141 1.00 92.62 195 TYR A C 1
ATOM 1398 O O . TYR A 1 195 ? -8.577 -2.079 -5.971 1.00 92.62 195 TYR A O 1
ATOM 1406 N N . GLY A 1 196 ? -9.013 -4.108 -5.099 1.00 94.69 196 GLY A N 1
ATOM 1407 C CA . GLY A 1 196 ? -8.175 -4.843 -6.045 1.00 94.69 196 GLY A CA 1
ATOM 1408 C C . GLY A 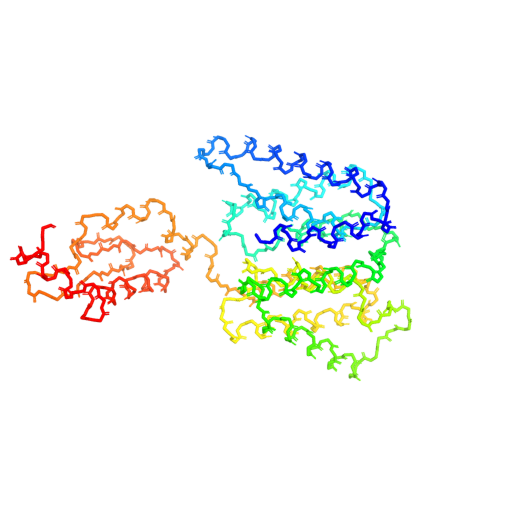1 196 ? -8.656 -4.674 -7.486 1.00 94.69 196 GLY A C 1
ATOM 1409 O O . GLY A 1 196 ? -7.858 -4.338 -8.356 1.00 94.69 196 GLY A O 1
ATOM 1410 N N . LEU A 1 197 ? -9.960 -4.844 -7.728 1.00 96.00 197 LEU A N 1
ATOM 1411 C CA . LEU A 1 197 ? -10.567 -4.679 -9.051 1.00 96.00 197 LEU A CA 1
ATOM 1412 C C . LEU A 1 197 ? -10.372 -3.256 -9.590 1.00 96.00 197 LEU A C 1
ATOM 1414 O O . LEU A 1 197 ? -9.965 -3.088 -10.735 1.00 96.00 197 LEU A O 1
ATOM 1418 N N . LEU A 1 198 ? -10.610 -2.235 -8.760 1.00 95.44 198 LEU A N 1
ATOM 1419 C CA . LEU A 1 198 ? -10.427 -0.835 -9.136 1.00 95.44 198 LEU A CA 1
ATOM 1420 C C . LEU A 1 198 ? -8.963 -0.527 -9.460 1.00 95.44 198 LEU A C 1
ATOM 1422 O O . LEU A 1 198 ? -8.683 0.058 -10.503 1.00 95.44 198 LEU A O 1
ATOM 1426 N N . ALA A 1 199 ? -8.027 -0.938 -8.599 1.00 95.25 199 ALA A N 1
ATOM 1427 C CA . ALA A 1 199 ? -6.603 -0.726 -8.836 1.00 95.25 199 ALA A CA 1
ATOM 1428 C C . ALA A 1 199 ? -6.158 -1.395 -10.144 1.00 95.25 199 ALA A C 1
ATOM 1430 O O . ALA A 1 199 ? -5.534 -0.747 -10.979 1.00 95.25 199 ALA A O 1
ATOM 1431 N N . GLY A 1 200 ? -6.543 -2.657 -10.363 1.00 94.81 200 GLY A N 1
ATOM 1432 C CA . GLY A 1 200 ? -6.215 -3.383 -11.588 1.00 94.81 200 GLY A CA 1
ATOM 1433 C C . GLY A 1 200 ? -6.835 -2.772 -12.844 1.00 94.81 200 GLY A C 1
ATOM 1434 O O . GLY A 1 200 ? -6.175 -2.683 -13.877 1.00 94.81 200 GLY A O 1
ATOM 1435 N N . ALA A 1 201 ? -8.074 -2.288 -12.751 1.00 95.06 201 ALA A N 1
ATOM 1436 C CA . ALA A 1 201 ? -8.725 -1.603 -13.857 1.00 95.06 201 ALA A CA 1
ATOM 1437 C C . ALA A 1 201 ? -8.015 -0.297 -14.224 1.00 95.06 201 ALA A C 1
ATOM 1439 O O . ALA A 1 201 ? -7.732 -0.052 -15.395 1.00 95.06 201 ALA A O 1
ATOM 1440 N N . LEU A 1 202 ? -7.669 0.513 -13.222 1.00 94.62 202 LEU A N 1
ATOM 1441 C CA . LEU A 1 202 ? -6.962 1.774 -13.426 1.00 94.62 202 LEU A CA 1
ATOM 1442 C C . LEU A 1 202 ? -5.555 1.567 -14.003 1.00 94.62 202 LEU A C 1
ATOM 1444 O O . LEU A 1 202 ? -5.131 2.380 -14.819 1.00 94.62 202 LEU A O 1
ATOM 1448 N N . VAL A 1 203 ? -4.857 0.480 -13.645 1.00 92.81 203 VAL A N 1
ATOM 1449 C CA . VAL A 1 203 ? -3.573 0.125 -14.279 1.00 92.81 203 VAL A CA 1
ATOM 1450 C C . VAL A 1 203 ? -3.749 -0.042 -15.786 1.00 92.81 203 VAL A C 1
ATOM 1452 O O . VAL A 1 203 ? -2.982 0.528 -16.561 1.00 92.81 203 VAL A O 1
ATOM 1455 N N . VAL A 1 204 ? -4.772 -0.795 -16.206 1.00 91.88 204 VAL A N 1
ATOM 1456 C CA . VAL A 1 204 ? -5.025 -1.033 -17.632 1.00 91.88 204 VAL A CA 1
ATOM 1457 C C . VAL A 1 204 ? -5.438 0.251 -18.347 1.00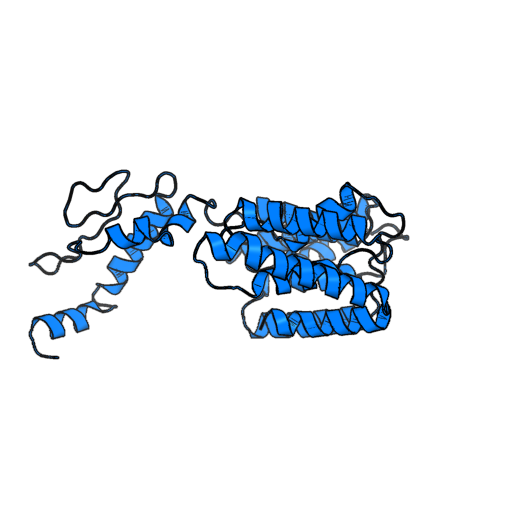 91.88 204 VAL A C 1
ATOM 1459 O O . VAL A 1 204 ? -4.908 0.561 -19.410 1.00 91.88 204 VAL A O 1
ATOM 1462 N N . VAL A 1 205 ? -6.337 1.031 -17.743 1.00 92.12 205 VAL A N 1
ATOM 1463 C CA . VAL A 1 205 ? -6.796 2.302 -18.317 1.00 92.12 205 VAL A CA 1
ATOM 1464 C C . VAL A 1 205 ? -5.625 3.261 -18.518 1.00 92.12 205 VAL A C 1
ATOM 1466 O O . VAL A 1 205 ? -5.465 3.788 -19.613 1.00 92.12 205 VAL A O 1
ATOM 1469 N N . LEU A 1 206 ? -4.775 3.464 -17.508 1.00 90.00 206 LEU A N 1
ATOM 1470 C CA . LEU A 1 206 ? -3.635 4.377 -17.628 1.00 90.00 206 LEU A CA 1
ATOM 1471 C C . LEU A 1 206 ? -2.597 3.878 -18.633 1.00 90.00 206 LEU A C 1
ATOM 1473 O O . LEU A 1 206 ? -2.065 4.685 -19.393 1.00 90.00 206 LEU A O 1
ATOM 1477 N N . GLY A 1 207 ? -2.345 2.567 -18.675 1.00 87.94 207 GLY A N 1
ATOM 1478 C CA . GLY A 1 207 ? -1.476 1.976 -19.689 1.00 87.94 207 GLY A CA 1
ATOM 1479 C C . GLY A 1 207 ? -1.986 2.228 -21.107 1.00 87.94 207 GLY A C 1
ATOM 1480 O O . GLY A 1 207 ? -1.221 2.637 -21.978 1.00 87.94 207 GLY A O 1
ATOM 1481 N N . HIS A 1 208 ? -3.297 2.091 -21.322 1.00 86.12 208 HIS A N 1
ATOM 1482 C CA . HIS A 1 208 ? -3.904 2.368 -22.619 1.00 86.12 208 HIS A CA 1
ATOM 1483 C C . HIS A 1 208 ? -3.843 3.854 -23.013 1.00 86.12 208 HIS A C 1
ATOM 1485 O O . HIS A 1 208 ? -3.686 4.165 -24.189 1.00 86.12 208 HIS A O 1
ATOM 1491 N N . GLN A 1 209 ? -3.889 4.775 -22.045 1.00 87.12 209 GLN A N 1
ATOM 1492 C CA . GLN A 1 209 ? -3.715 6.219 -22.281 1.00 87.12 209 GLN A CA 1
ATOM 1493 C C . GLN A 1 209 ? -2.259 6.625 -22.592 1.00 87.12 209 GLN A C 1
ATOM 1495 O O . GLN A 1 209 ? -1.944 7.811 -22.648 1.00 87.12 209 GLN A O 1
ATOM 1500 N N . GLY A 1 210 ? -1.352 5.661 -22.775 1.00 82.62 210 GLY A N 1
ATOM 1501 C CA . GLY A 1 210 ? 0.045 5.922 -23.121 1.00 82.62 210 GLY A CA 1
ATOM 1502 C C . GLY A 1 210 ? 0.925 6.283 -21.925 1.00 82.62 210 GLY A C 1
ATOM 1503 O O . GLY A 1 210 ? 2.074 6.684 -22.113 1.00 82.62 210 GLY A O 1
ATOM 1504 N N . HIS A 1 211 ? 0.439 6.129 -20.688 1.00 85.31 211 HIS A N 1
ATOM 1505 C CA . HIS A 1 211 ? 1.319 6.239 -19.530 1.00 85.31 211 HIS A CA 1
ATOM 1506 C C . HIS A 1 211 ? 2.256 5.034 -19.462 1.00 85.31 211 HIS A C 1
ATOM 1508 O O . HIS A 1 211 ? 1.847 3.887 -19.648 1.00 85.31 211 HIS A O 1
ATOM 1514 N N . ALA A 1 212 ? 3.514 5.296 -19.119 1.00 85.50 212 ALA A N 1
ATOM 1515 C CA . ALA A 1 212 ? 4.474 4.247 -18.821 1.00 85.50 212 ALA A CA 1
ATOM 1516 C C . ALA A 1 212 ? 4.047 3.394 -17.615 1.00 85.50 212 ALA A C 1
ATOM 1518 O O . ALA A 1 212 ? 3.258 3.821 -16.766 1.00 85.50 212 ALA A O 1
ATOM 1519 N N . GLU A 1 213 ? 4.628 2.196 -17.520 1.00 85.56 213 GLU A N 1
ATOM 1520 C CA . GLU A 1 213 ? 4.232 1.173 -16.549 1.00 85.56 213 GLU A CA 1
ATOM 1521 C C . GLU A 1 213 ? 4.304 1.668 -15.095 1.00 85.56 213 GLU A C 1
ATOM 1523 O O . GLU A 1 213 ? 3.364 1.468 -14.330 1.00 85.56 213 GLU A O 1
ATOM 1528 N N . LEU A 1 214 ? 5.377 2.366 -14.699 1.00 89.00 214 LEU A N 1
ATOM 1529 C CA . LEU A 1 214 ? 5.536 2.812 -13.312 1.00 89.00 214 LEU A CA 1
ATOM 1530 C C . LEU A 1 214 ? 4.452 3.832 -12.883 1.00 89.00 214 LEU A C 1
ATOM 1532 O O . LEU A 1 214 ? 3.773 3.569 -11.885 1.00 89.00 214 LEU A O 1
ATOM 1536 N N . PRO A 1 215 ? 4.211 4.951 -13.602 1.00 89.69 215 PRO A N 1
ATOM 1537 C CA . PRO A 1 215 ? 3.047 5.812 -13.366 1.00 89.69 215 PRO A CA 1
ATOM 1538 C C . PRO A 1 215 ? 1.714 5.056 -13.358 1.00 89.69 215 PRO A C 1
ATOM 1540 O O . PRO A 1 215 ? 0.899 5.261 -12.454 1.00 89.69 215 PRO A O 1
ATOM 1543 N N . ALA A 1 216 ? 1.520 4.143 -14.315 1.00 90.12 216 ALA A N 1
ATOM 1544 C CA . ALA A 1 216 ? 0.312 3.336 -14.430 1.00 90.12 216 ALA A CA 1
ATOM 1545 C C . ALA A 1 216 ? 0.114 2.364 -13.258 1.00 90.12 216 ALA A C 1
ATOM 1547 O O . ALA A 1 216 ? -0.969 1.826 -13.112 1.00 90.12 216 ALA A O 1
ATOM 1548 N N . VAL A 1 217 ? 1.105 2.153 -12.389 1.00 91.88 217 VAL A N 1
ATOM 1549 C CA . VAL A 1 217 ? 0.986 1.325 -11.176 1.00 91.88 217 VAL A CA 1
ATOM 1550 C C . VAL A 1 217 ? 0.910 2.180 -9.909 1.00 91.88 217 VAL A C 1
ATOM 1552 O O . VAL A 1 217 ? 0.129 1.892 -8.999 1.00 91.88 217 VAL A O 1
ATOM 1555 N N . VAL A 1 218 ? 1.683 3.265 -9.851 1.00 93.06 218 VAL A N 1
ATOM 1556 C CA . VAL A 1 218 ? 1.750 4.156 -8.685 1.00 93.06 218 VAL A CA 1
ATOM 1557 C C . VAL A 1 218 ? 0.457 4.945 -8.496 1.00 93.06 218 VAL A C 1
ATOM 1559 O O . VAL A 1 218 ? -0.059 5.007 -7.378 1.00 93.06 218 VAL A O 1
ATOM 1562 N N . PHE A 1 219 ? -0.092 5.533 -9.562 1.00 92.75 219 PHE A N 1
ATOM 1563 C CA . PHE A 1 219 ? -1.305 6.344 -9.448 1.00 92.75 219 PHE A CA 1
ATOM 1564 C C . PHE A 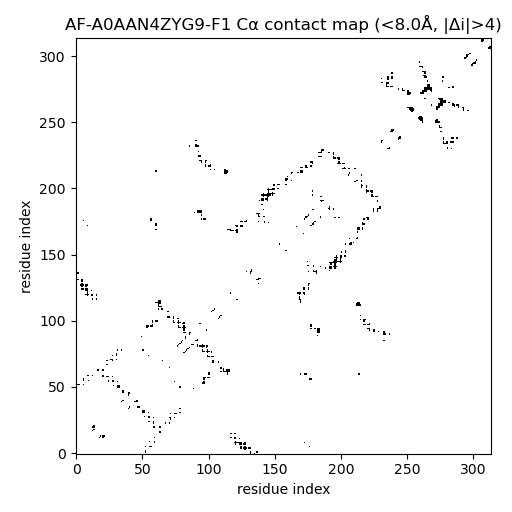1 219 ? -2.543 5.517 -9.086 1.00 92.75 219 PHE A C 1
ATOM 1566 O O . PHE A 1 219 ? -3.278 5.954 -8.200 1.00 92.75 219 PHE A O 1
ATOM 1573 N N . PRO A 1 220 ? -2.766 4.305 -9.631 1.00 93.75 220 PRO A N 1
ATOM 1574 C CA . PRO A 1 220 ? -3.843 3.437 -9.160 1.00 93.75 220 PRO A CA 1
ATOM 1575 C C . PRO A 1 220 ? -3.712 3.040 -7.697 1.00 93.75 220 PRO A C 1
ATOM 1577 O O . PRO A 1 220 ? -4.717 3.018 -6.991 1.00 93.75 220 PRO A O 1
ATOM 1580 N N . ALA A 1 221 ? -2.488 2.791 -7.214 1.00 91.81 221 ALA A N 1
ATOM 1581 C CA . ALA A 1 221 ? -2.255 2.518 -5.800 1.00 91.81 221 ALA A CA 1
ATOM 1582 C C . ALA A 1 221 ? -2.638 3.705 -4.902 1.00 91.81 221 ALA A C 1
ATOM 1584 O O . ALA A 1 221 ? -3.000 3.493 -3.754 1.00 91.81 221 ALA A O 1
ATOM 1585 N N . LEU A 1 222 ? -2.583 4.947 -5.393 1.00 90.94 222 LEU A N 1
ATOM 1586 C CA . LEU A 1 222 ? -3.097 6.111 -4.665 1.00 90.94 222 LEU A CA 1
ATOM 1587 C C . LEU A 1 222 ? -4.610 6.258 -4.835 1.00 90.94 222 LEU A C 1
ATOM 1589 O O . LEU A 1 222 ? -5.337 6.351 -3.848 1.00 90.94 222 LEU A O 1
ATOM 1593 N N . LEU A 1 223 ? -5.106 6.239 -6.070 1.00 89.50 223 LEU A N 1
ATOM 1594 C CA . LEU A 1 223 ? -6.518 6.474 -6.369 1.00 89.50 223 LEU A CA 1
ATOM 1595 C C . LEU A 1 223 ? -7.417 5.430 -5.712 1.00 89.50 223 LEU A C 1
ATOM 1597 O O . LEU A 1 223 ? -8.395 5.792 -5.066 1.00 89.50 223 LEU A O 1
ATOM 1601 N N . ALA A 1 224 ? -7.060 4.147 -5.790 1.00 88.56 224 ALA A N 1
ATOM 1602 C CA . ALA A 1 224 ? -7.850 3.088 -5.175 1.00 88.56 224 ALA A CA 1
ATOM 1603 C C . ALA A 1 224 ? -7.948 3.252 -3.649 1.00 88.56 224 ALA A C 1
ATOM 1605 O O . ALA A 1 224 ? -8.984 2.934 -3.067 1.00 88.56 224 ALA A O 1
ATOM 1606 N N . THR A 1 225 ? -6.915 3.799 -2.995 1.00 84.81 225 THR A N 1
ATOM 1607 C CA . THR A 1 225 ? -6.920 4.001 -1.533 1.00 84.81 225 THR A CA 1
ATOM 1608 C C . THR A 1 225 ? -7.896 5.089 -1.097 1.00 84.81 225 THR A C 1
ATOM 1610 O O . THR A 1 225 ? -8.528 4.951 -0.054 1.00 84.81 225 THR A O 1
ATOM 1613 N N . ILE A 1 226 ? -8.125 6.107 -1.937 1.00 80.62 226 ILE A N 1
ATOM 1614 C CA . ILE A 1 226 ? -9.149 7.138 -1.699 1.00 80.62 226 ILE A CA 1
ATOM 1615 C C . ILE A 1 226 ? -10.550 6.508 -1.637 1.00 80.62 226 ILE A C 1
ATOM 1617 O O . ILE A 1 226 ? -11.367 6.890 -0.800 1.00 80.62 226 ILE A O 1
ATOM 1621 N N . PHE A 1 227 ? -10.821 5.510 -2.482 1.00 75.88 227 PHE A N 1
ATOM 1622 C CA . PHE A 1 227 ? -12.107 4.803 -2.516 1.00 75.88 227 PHE A CA 1
ATOM 1623 C C . PHE A 1 227 ? -12.211 3.650 -1.503 1.00 75.88 227 PHE A C 1
ATOM 1625 O O . PHE A 1 227 ? -13.311 3.177 -1.224 1.00 75.88 227 PHE A O 1
ATOM 1632 N N . ALA A 1 228 ? -11.098 3.207 -0.913 1.00 65.62 228 ALA A N 1
ATOM 1633 C CA . ALA A 1 228 ? -11.042 2.118 0.069 1.00 65.62 228 ALA A CA 1
ATOM 1634 C C . ALA A 1 228 ? -11.175 2.581 1.531 1.00 65.62 228 ALA A C 1
ATOM 1636 O O . ALA A 1 228 ? -10.706 1.902 2.453 1.00 65.62 228 ALA A O 1
ATOM 1637 N N . GLN A 1 229 ? -11.829 3.724 1.751 1.00 58.31 229 GLN A N 1
ATOM 1638 C CA . GLN A 1 229 ? -11.817 4.406 3.038 1.00 58.31 229 GLN A CA 1
ATOM 1639 C C . GLN A 1 229 ? -12.348 3.523 4.175 1.00 58.31 229 GLN A C 1
ATOM 1641 O O . GLN A 1 229 ? -13.520 3.143 4.225 1.00 58.31 229 GLN A O 1
ATOM 1646 N N . SER A 1 230 ? -11.454 3.234 5.118 1.00 55.91 230 SER A N 1
ATOM 1647 C CA . SER A 1 230 ? -11.720 2.488 6.344 1.00 55.91 230 SER A CA 1
ATOM 1648 C C . SER A 1 230 ? -11.437 3.423 7.522 1.00 55.91 230 SER A C 1
ATOM 1650 O O . SER A 1 230 ? -10.283 3.719 7.783 1.00 55.91 230 SER A O 1
ATOM 1652 N N . GLU A 1 231 ? -12.515 3.915 8.150 1.00 53.31 231 GLU A N 1
ATOM 1653 C CA . GLU A 1 231 ? -12.606 4.960 9.194 1.00 53.31 231 GLU A CA 1
ATOM 1654 C C . GLU A 1 231 ? -11.724 6.210 9.015 1.00 53.31 231 GLU A C 1
ATOM 1656 O O . GLU A 1 231 ? -10.503 6.155 8.979 1.00 53.31 231 GLU A O 1
ATOM 1661 N N . THR A 1 232 ? -12.354 7.388 8.987 1.00 48.00 232 THR A N 1
ATOM 1662 C CA . THR A 1 232 ? -11.666 8.668 8.779 1.00 48.00 232 THR A CA 1
ATOM 1663 C C . THR A 1 232 ? -10.487 8.844 9.751 1.00 48.00 232 THR A C 1
ATOM 1665 O O . THR A 1 232 ? -10.708 8.885 10.972 1.00 48.00 232 THR A O 1
ATOM 1668 N N . PRO A 1 233 ? -9.245 8.980 9.246 1.00 43.59 233 PRO A N 1
ATOM 1669 C CA . PRO A 1 233 ? -8.089 9.327 10.061 1.00 43.59 233 PRO A CA 1
ATOM 1670 C C . PRO A 1 233 ? -8.356 10.585 10.887 1.00 43.59 233 PRO A C 1
ATOM 1672 O O . PRO A 1 233 ? -8.847 11.585 10.369 1.00 43.59 233 PRO A O 1
ATOM 1675 N N . GLY A 1 234 ? -8.078 10.525 12.189 1.00 52.59 234 GLY A N 1
ATOM 1676 C CA . GLY A 1 234 ? -8.394 11.610 13.126 1.00 52.59 234 GLY A CA 1
ATOM 1677 C C . GLY A 1 234 ? -9.819 11.594 13.697 1.00 52.59 234 GLY A C 1
ATOM 1678 O O . GLY A 1 234 ? -10.084 12.344 14.631 1.00 52.59 234 GLY A O 1
ATOM 1679 N N . LEU A 1 235 ? -10.708 10.714 13.221 1.00 61.19 235 LEU A N 1
ATOM 1680 C CA . LEU A 1 235 ? -11.985 10.410 13.878 1.00 61.19 235 LEU A CA 1
ATOM 1681 C C . LEU A 1 235 ? -11.900 9.018 14.524 1.00 61.19 235 LEU A C 1
ATOM 1683 O O . LEU A 1 235 ? -11.587 8.911 15.704 1.00 61.19 235 LEU A O 1
ATOM 1687 N N . GLY A 1 236 ? -12.105 7.938 13.764 1.00 57.16 236 GLY A N 1
ATOM 1688 C CA . GLY A 1 236 ? -12.221 6.576 14.313 1.00 57.16 236 GLY A CA 1
ATOM 1689 C C . GLY A 1 236 ? -10.941 6.056 14.971 1.00 57.16 236 GLY A C 1
ATOM 1690 O O . GLY A 1 236 ? -10.978 5.479 16.055 1.00 57.16 236 GLY A O 1
ATOM 1691 N N . ALA A 1 237 ? -9.780 6.395 14.400 1.00 62.91 237 ALA A N 1
ATOM 1692 C CA . ALA A 1 237 ? -8.464 6.044 14.942 1.00 62.91 237 ALA A CA 1
ATOM 1693 C C . ALA A 1 237 ? -8.167 6.649 16.332 1.00 62.91 237 ALA A C 1
ATOM 1695 O O . ALA A 1 237 ? -7.243 6.195 17.012 1.00 62.91 237 ALA A O 1
ATOM 1696 N N . ARG A 1 238 ? -8.950 7.641 16.789 1.00 71.56 238 ARG A N 1
ATOM 1697 C CA . ARG A 1 238 ? -8.796 8.237 18.126 1.00 71.56 238 ARG A CA 1
ATOM 1698 C C . ARG A 1 238 ? -9.154 7.286 19.265 1.00 71.56 238 ARG A C 1
ATOM 1700 O O . ARG A 1 238 ? -8.832 7.583 20.410 1.00 71.56 238 ARG A O 1
ATOM 1707 N N . ILE A 1 239 ? -9.722 6.111 18.979 1.00 74.38 239 ILE A N 1
ATOM 1708 C CA . ILE A 1 239 ? -9.849 5.044 19.986 1.00 74.38 239 ILE A CA 1
ATOM 1709 C C . ILE A 1 239 ? -8.484 4.624 20.570 1.00 74.38 239 ILE A C 1
ATOM 1711 O O . ILE A 1 239 ? -8.408 4.108 21.684 1.00 74.38 239 ILE A O 1
ATOM 1715 N N . ALA A 1 240 ? -7.399 4.860 19.823 1.00 72.25 240 ALA A N 1
ATOM 1716 C CA . ALA A 1 240 ? -6.026 4.604 20.245 1.00 72.25 240 ALA A CA 1
ATOM 1717 C C . ALA A 1 240 ? -5.339 5.824 20.895 1.00 72.25 240 ALA A C 1
ATOM 1719 O O . ALA A 1 240 ? -4.162 5.737 21.248 1.00 72.25 240 ALA A O 1
ATOM 1720 N N . ASP A 1 241 ? -6.022 6.966 21.030 1.00 79.44 241 ASP A N 1
ATOM 1721 C CA . ASP A 1 241 ? -5.449 8.141 21.686 1.00 79.44 241 ASP A CA 1
ATOM 1722 C C . ASP A 1 241 ? -5.403 7.928 23.209 1.00 79.44 241 ASP A C 1
ATOM 1724 O O . ASP A 1 241 ? -6.448 7.656 23.810 1.00 79.44 241 ASP A O 1
ATOM 1728 N N . PRO A 1 242 ? -4.246 8.135 23.873 1.00 81.62 242 PRO A N 1
ATOM 1729 C CA . PRO A 1 242 ? -4.134 7.975 25.325 1.00 81.62 242 PRO A CA 1
ATOM 1730 C C . PRO A 1 242 ? -5.145 8.828 26.100 1.00 81.62 242 PRO A C 1
ATOM 1732 O O . PRO A 1 242 ? -5.722 8.371 27.081 1.00 81.62 242 PRO A O 1
ATOM 1735 N N . ALA A 1 243 ? -5.418 10.043 25.613 1.00 83.12 243 ALA A N 1
ATOM 1736 C CA . ALA A 1 243 ? -6.384 10.955 26.218 1.00 83.12 243 ALA A CA 1
ATOM 1737 C C . ALA A 1 243 ? -7.809 10.381 26.249 1.00 83.12 243 ALA A C 1
ATOM 1739 O O . ALA A 1 243 ? -8.532 10.619 27.207 1.00 83.12 243 ALA A O 1
ATOM 1740 N N . TRP A 1 244 ? -8.208 9.611 25.230 1.00 85.25 244 TRP A N 1
ATOM 1741 C CA . TRP A 1 244 ? -9.520 8.965 25.204 1.00 85.25 244 TRP A CA 1
ATOM 1742 C C . TRP A 1 244 ? -9.521 7.649 25.991 1.00 85.25 244 TRP A C 1
ATOM 1744 O O . TRP A 1 244 ? -10.481 7.359 26.697 1.00 85.25 244 TRP A O 1
ATOM 1754 N N . GLN A 1 245 ? -8.429 6.878 25.942 1.00 85.06 245 GLN A N 1
ATOM 1755 C CA . GLN A 1 245 ? -8.292 5.626 26.699 1.00 85.06 245 GLN A CA 1
ATOM 1756 C C . GLN A 1 245 ? -8.375 5.838 28.215 1.00 85.06 245 GLN A C 1
ATOM 1758 O O . GLN A 1 245 ? -9.012 5.049 28.908 1.00 85.06 245 GLN A O 1
ATOM 1763 N N . VAL A 1 246 ? -7.801 6.929 28.730 1.00 89.56 246 VAL A N 1
ATOM 1764 C CA . VAL A 1 246 ? -7.868 7.269 30.162 1.00 89.56 246 VAL A CA 1
ATOM 1765 C C . VAL A 1 246 ? -9.307 7.516 30.633 1.00 89.56 246 VAL A C 1
ATOM 1767 O O . VAL A 1 246 ? -9.616 7.229 31.786 1.00 89.56 246 VAL A O 1
ATOM 1770 N N . LEU A 1 247 ? -10.225 7.944 29.756 1.00 88.69 247 LEU A N 1
ATOM 1771 C CA . LEU A 1 247 ? -11.635 8.180 30.116 1.00 88.69 247 LEU A CA 1
ATOM 1772 C C . LEU A 1 247 ? -12.386 6.903 30.517 1.00 88.69 247 LEU A C 1
ATOM 1774 O O . LEU A 1 247 ? -13.440 6.987 31.153 1.00 88.69 247 LEU A O 1
ATOM 1778 N N . TRP A 1 248 ? -11.855 5.736 30.143 1.00 87.94 248 TRP A N 1
ATOM 1779 C CA . TRP A 1 248 ? -12.397 4.429 30.510 1.00 87.94 248 TRP A CA 1
ATOM 1780 C C . TRP A 1 248 ? -12.015 4.012 31.933 1.00 87.94 248 TRP A C 1
ATOM 1782 O O . TRP A 1 248 ? -12.711 3.194 32.538 1.00 87.94 248 TRP A O 1
ATOM 1792 N N . ALA A 1 249 ? -10.931 4.566 32.486 1.00 85.44 249 ALA A N 1
ATOM 1793 C CA . ALA A 1 249 ? -10.487 4.243 33.833 1.00 85.44 249 ALA A CA 1
ATOM 1794 C C . ALA A 1 249 ? -11.516 4.724 34.870 1.00 85.44 249 ALA A C 1
ATOM 1796 O O . ALA A 1 249 ? -12.026 5.840 34.802 1.00 85.44 249 ALA A O 1
ATOM 1797 N N . GLY A 1 250 ? -11.848 3.862 35.834 1.00 81.75 250 GLY A N 1
ATOM 1798 C CA . GLY A 1 250 ? -12.798 4.178 36.907 1.00 81.75 250 GLY A CA 1
ATOM 1799 C C . GLY A 1 250 ? -14.280 4.153 36.509 1.00 81.75 250 GLY A C 1
ATOM 1800 O O . GLY A 1 250 ? -15.138 4.347 37.372 1.00 81.75 250 GLY A O 1
ATOM 1801 N N . ARG A 1 251 ? -14.620 3.874 35.242 1.00 87.69 251 ARG A N 1
ATOM 1802 C CA . ARG A 1 251 ? -16.021 3.769 34.802 1.00 87.69 251 ARG A CA 1
ATOM 1803 C C . ARG A 1 251 ? -16.663 2.470 35.280 1.00 87.69 251 ARG A C 1
ATOM 1805 O O . ARG A 1 251 ? -16.068 1.393 35.233 1.00 87.69 251 ARG A O 1
ATOM 1812 N N . ARG A 1 252 ? -17.923 2.555 35.711 1.00 84.38 252 ARG A N 1
ATOM 1813 C CA . ARG A 1 252 ? -18.693 1.394 36.177 1.00 84.38 252 ARG A CA 1
ATOM 1814 C C . ARG A 1 252 ? -19.258 0.635 34.990 1.00 84.38 252 ARG A C 1
ATOM 1816 O O . ARG A 1 252 ? -20.262 1.045 34.409 1.00 84.38 252 ARG A O 1
ATOM 1823 N N . ALA A 1 253 ? -18.626 -0.486 34.651 1.00 82.69 253 ALA A N 1
ATOM 1824 C CA . ALA A 1 253 ? -19.045 -1.265 33.494 1.00 82.69 253 ALA A CA 1
ATOM 1825 C C . ALA A 1 253 ? -20.248 -2.186 33.751 1.00 82.69 253 ALA A C 1
ATOM 1827 O O . ALA A 1 253 ? -21.018 -2.470 32.831 1.00 82.69 253 ALA A O 1
ATOM 1828 N N . VAL A 1 254 ? -20.427 -2.618 35.002 1.00 83.12 254 VAL A N 1
ATOM 1829 C CA . VAL A 1 254 ? -21.481 -3.541 35.437 1.00 83.12 254 VAL A CA 1
ATOM 1830 C C . VAL A 1 254 ? -22.178 -2.957 36.665 1.00 83.12 254 VAL A C 1
ATOM 1832 O O . VAL A 1 254 ? -21.518 -2.417 37.553 1.00 83.12 254 VAL A O 1
ATOM 1835 N N . THR A 1 255 ? -23.505 -3.042 36.720 1.00 81.62 255 THR A N 1
ATOM 1836 C CA . THR A 1 255 ? -24.289 -2.650 37.900 1.00 81.62 255 THR A CA 1
ATOM 1837 C C . THR A 1 255 ? -24.179 -3.691 39.021 1.00 81.62 255 THR A C 1
ATOM 1839 O O . THR A 1 255 ? -23.813 -4.840 38.763 1.00 81.62 255 THR A O 1
ATOM 1842 N N . PRO A 1 256 ? -24.567 -3.349 40.266 1.00 74.75 256 PRO A N 1
ATOM 1843 C CA . PRO A 1 256 ? -24.674 -4.327 41.355 1.00 74.75 256 PRO A CA 1
ATOM 1844 C C . PRO A 1 256 ? -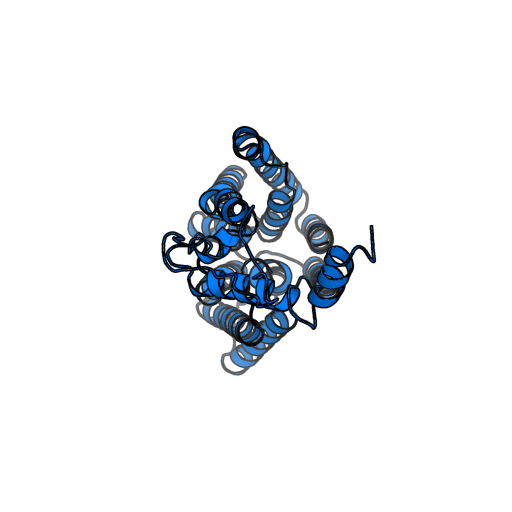25.592 -5.516 41.028 1.00 74.75 256 PRO A C 1
ATOM 1846 O O . PRO A 1 256 ? -25.366 -6.618 41.505 1.00 74.75 256 PRO A O 1
ATOM 1849 N N . SER A 1 257 ? -26.580 -5.315 40.150 1.00 70.44 257 SER A N 1
ATOM 1850 C CA . SER A 1 257 ? -27.483 -6.354 39.638 1.00 70.44 257 SER A CA 1
ATOM 1851 C C . SER A 1 257 ? -26.886 -7.248 38.539 1.00 70.44 257 SER A C 1
ATOM 1853 O O . SER A 1 257 ? -27.599 -8.060 37.961 1.00 70.44 257 SER A O 1
ATOM 1855 N N . GLY A 1 258 ? -25.604 -7.085 38.193 1.00 73.56 258 GLY A N 1
ATOM 1856 C CA . GLY A 1 258 ? -24.931 -7.893 37.170 1.00 73.56 258 GLY A CA 1
ATOM 1857 C C . GLY A 1 258 ? -25.203 -7.466 35.722 1.00 73.56 258 GLY A C 1
ATOM 1858 O O . GLY A 1 258 ? -24.691 -8.090 34.795 1.00 73.56 258 GLY A O 1
ATOM 1859 N N . LYS A 1 259 ? -25.957 -6.383 35.493 1.00 83.06 259 LYS A N 1
ATOM 1860 C CA . LYS A 1 259 ? -26.260 -5.880 34.146 1.00 83.06 259 LYS A CA 1
ATOM 1861 C C . LYS A 1 259 ? -25.100 -5.041 33.607 1.00 83.06 259 LYS A C 1
ATOM 1863 O O . LYS A 1 259 ? -24.620 -4.121 34.267 1.00 83.06 259 LYS A O 1
ATOM 1868 N N . ILE A 1 260 ? -24.665 -5.330 32.383 1.00 86.50 260 ILE A N 1
ATOM 1869 C CA . ILE A 1 260 ? -23.591 -4.587 31.711 1.00 86.50 260 ILE A CA 1
ATOM 1870 C C . ILE A 1 260 ? -24.168 -3.290 31.140 1.00 86.50 260 ILE A C 1
ATOM 1872 O O . ILE A 1 260 ? -25.086 -3.324 30.319 1.00 86.50 260 ILE A O 1
ATOM 1876 N N . VAL A 1 261 ? -23.637 -2.147 31.573 1.00 88.00 261 VAL A N 1
ATOM 1877 C CA . VAL A 1 261 ? -24.205 -0.817 31.282 1.00 88.00 261 VAL A CA 1
ATOM 1878 C C . VAL A 1 261 ? -23.249 0.130 30.562 1.00 88.00 261 VAL A C 1
ATOM 1880 O O . VAL A 1 26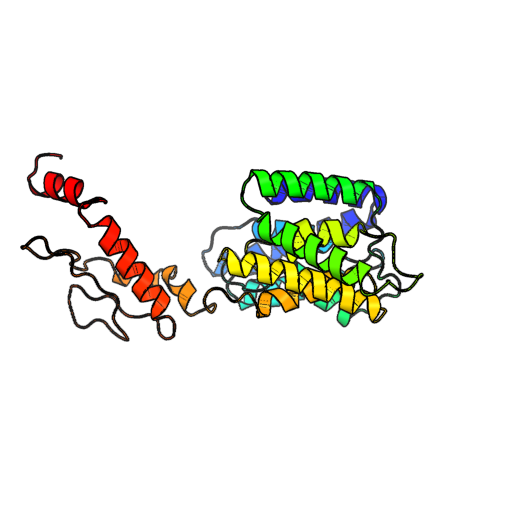1 ? -23.694 1.177 30.104 1.00 88.00 261 VAL A O 1
ATOM 1883 N N . ILE A 1 262 ? -21.970 -0.231 30.392 1.00 89.62 262 ILE A N 1
ATOM 1884 C CA . ILE A 1 262 ? -20.982 0.683 29.798 1.00 89.62 262 ILE A CA 1
ATOM 1885 C C . ILE A 1 262 ? -21.368 1.133 28.389 1.00 89.62 262 ILE A C 1
ATOM 1887 O O . ILE A 1 262 ? -21.706 0.303 27.546 1.00 89.62 262 ILE A O 1
ATOM 1891 N N . SER A 1 263 ? -21.331 2.428 28.102 1.00 90.88 263 SER A N 1
ATOM 1892 C CA . SER A 1 263 ? -21.626 2.975 26.770 1.00 90.88 263 SER A CA 1
ATOM 1893 C C . SER A 1 263 ? -20.685 4.102 26.398 1.00 90.88 263 SER A C 1
ATOM 1895 O O . SER A 1 263 ? -20.206 4.830 27.257 1.00 90.88 263 SER A O 1
ATOM 1897 N N . VAL A 1 264 ? -20.494 4.282 25.094 1.00 91.00 264 VAL A N 1
ATOM 1898 C CA . VAL A 1 264 ?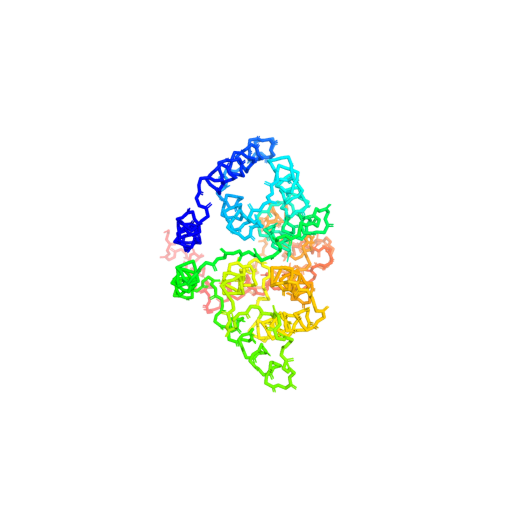 -19.908 5.499 24.535 1.00 91.00 264 VAL A CA 1
ATOM 1899 C C . VAL A 1 264 ? -21.057 6.387 24.058 1.00 91.00 264 VAL A C 1
ATOM 1901 O O . VAL A 1 264 ? -21.854 5.948 23.225 1.00 91.00 264 VAL A O 1
ATOM 1904 N N . VAL A 1 265 ? -21.180 7.593 24.615 1.00 89.81 265 VAL A N 1
ATOM 1905 C CA . VAL A 1 265 ? -22.261 8.546 24.289 1.00 89.81 265 VAL A CA 1
ATOM 1906 C C . VAL A 1 265 ? -21.845 9.508 23.179 1.00 89.81 265 VAL A C 1
ATOM 1908 O O . VAL A 1 265 ? -20.689 9.530 22.781 1.00 89.81 265 VAL A O 1
ATOM 1911 N N . ARG A 1 266 ? -22.770 10.299 22.621 1.00 83.50 266 ARG A N 1
ATOM 1912 C CA . ARG A 1 266 ? -22.399 11.422 21.741 1.00 83.50 266 ARG A CA 1
ATOM 1913 C C . ARG A 1 266 ? -22.090 12.646 22.601 1.00 83.50 266 ARG A C 1
ATOM 1915 O O . ARG A 1 266 ? -22.966 13.097 23.325 1.00 83.50 266 ARG A O 1
ATOM 1922 N N . GLY A 1 267 ? -20.883 13.194 22.468 1.00 83.50 267 GLY A N 1
ATOM 1923 C CA . GLY A 1 267 ? -20.420 14.312 23.295 1.00 83.50 267 GLY A CA 1
ATOM 1924 C C . GLY A 1 267 ? -19.826 13.831 24.617 1.00 83.50 267 GLY A C 1
ATOM 1925 O O . GLY A 1 267 ? -19.225 12.757 24.661 1.00 83.50 267 GLY A O 1
ATOM 1926 N N . ASN A 1 268 ? -19.986 14.623 25.674 1.00 86.62 268 ASN A N 1
ATOM 1927 C CA . ASN A 1 268 ? -19.368 14.356 26.971 1.00 86.62 268 ASN A CA 1
ATOM 1928 C C . ASN A 1 268 ? -20.243 13.427 27.820 1.00 86.62 268 ASN A C 1
ATOM 1930 O O . ASN A 1 268 ? -21.465 13.572 27.860 1.00 86.62 268 ASN A O 1
ATOM 1934 N N . ALA A 1 269 ? -19.607 12.489 28.517 1.00 86.44 269 ALA A N 1
ATOM 1935 C CA . ALA A 1 269 ? -20.245 11.592 29.461 1.00 86.44 269 ALA A CA 1
ATOM 1936 C C . ALA A 1 269 ? -20.805 12.368 30.652 1.00 86.44 269 ALA A C 1
ATOM 1938 O O . ALA A 1 269 ? -20.105 13.157 31.288 1.00 86.44 269 ALA A O 1
ATOM 1939 N N . THR A 1 270 ? -22.057 12.081 30.991 1.00 84.38 270 THR A N 1
ATOM 1940 C CA . THR A 1 270 ? -22.722 12.638 32.177 1.00 84.38 270 THR A CA 1
ATOM 1941 C C . THR A 1 270 ? -22.801 11.609 33.301 1.00 84.38 270 THR A C 1
ATOM 1943 O O . THR A 1 270 ? -22.800 11.964 34.479 1.00 84.38 270 THR A O 1
ATOM 1946 N N . GLY A 1 271 ? -22.810 10.319 32.945 1.00 84.69 271 GLY A N 1
ATOM 1947 C CA . GLY A 1 271 ? -22.933 9.208 33.880 1.00 84.69 271 GLY A CA 1
ATOM 1948 C C . GLY A 1 271 ? -21.618 8.491 34.235 1.00 84.69 271 GLY A C 1
ATOM 1949 O O . GLY A 1 271 ? -20.638 8.507 33.484 1.00 84.69 271 GLY A O 1
ATOM 1950 N N . PRO A 1 272 ? -21.599 7.744 35.355 1.00 85.94 272 PRO A N 1
ATOM 1951 C CA . PRO A 1 272 ? -20.448 6.937 35.780 1.00 85.94 272 PRO A CA 1
ATOM 1952 C C . PRO A 1 272 ? -20.197 5.702 34.894 1.00 85.94 272 PRO A C 1
ATOM 1954 O O . PRO A 1 272 ? -19.133 5.088 34.978 1.00 85.94 272 PRO A O 1
ATOM 1957 N N . SER A 1 273 ? -21.165 5.330 34.054 1.00 88.06 273 SER A N 1
ATOM 1958 C CA . SER A 1 273 ? -21.095 4.211 33.101 1.00 88.06 273 SER A CA 1
ATOM 1959 C C . SER A 1 273 ? -20.945 4.677 31.649 1.00 88.06 273 SER A C 1
ATOM 1961 O O . SER A 1 273 ? -20.960 3.862 30.729 1.00 88.06 273 SER A O 1
ATOM 1963 N N . GLU A 1 274 ? -20.804 5.983 31.436 1.00 90.81 274 GLU A N 1
ATOM 1964 C CA . GLU A 1 274 ? -20.662 6.586 30.118 1.00 90.81 274 GLU A CA 1
ATOM 1965 C C . GLU A 1 274 ? -19.213 7.002 29.874 1.00 90.81 274 GLU A C 1
ATOM 1967 O O . GLU A 1 274 ? -18.518 7.463 30.781 1.00 90.81 274 GLU A O 1
ATOM 1972 N N . VAL A 1 275 ? -18.775 6.840 28.632 1.00 91.06 275 VAL A N 1
ATOM 1973 C CA . VAL A 1 275 ? -17.499 7.330 28.118 1.00 91.06 275 VAL A CA 1
ATOM 1974 C C . VAL A 1 275 ? -17.786 8.310 26.990 1.00 91.06 275 VAL A C 1
ATOM 1976 O O . VAL A 1 275 ? -18.705 8.096 26.194 1.00 91.06 275 VAL A O 1
ATOM 1979 N N . ASP A 1 276 ? -16.999 9.378 26.924 1.00 90.44 276 ASP A N 1
ATOM 1980 C CA . ASP A 1 276 ? -17.161 10.422 25.921 1.00 90.44 276 ASP A CA 1
ATOM 1981 C C . ASP A 1 276 ? -17.085 9.857 24.501 1.00 90.44 276 ASP A C 1
ATOM 1983 O O . ASP A 1 276 ? -16.252 9.005 24.163 1.00 90.44 276 ASP A O 1
ATOM 1987 N N . GLY A 1 277 ? -17.948 10.382 23.642 1.00 87.38 277 GLY A N 1
ATOM 1988 C CA . GLY A 1 277 ? -17.931 10.094 22.221 1.00 87.38 277 GLY A CA 1
ATOM 1989 C C . GLY A 1 277 ? -16.786 10.787 21.524 1.00 87.38 277 GLY A C 1
ATOM 1990 O O . GLY A 1 277 ? -16.509 11.963 21.747 1.00 87.38 277 GLY A O 1
ATOM 1991 N N . ILE A 1 278 ? -16.181 10.090 20.573 1.00 85.00 278 ILE A N 1
ATOM 1992 C CA . ILE A 1 278 ? -15.270 10.739 19.643 1.00 85.00 278 ILE A CA 1
ATOM 1993 C C . ILE A 1 278 ? -16.120 11.493 18.613 1.00 85.00 278 ILE A C 1
ATOM 1995 O O . ILE A 1 278 ? -16.903 10.883 17.873 1.00 85.00 278 ILE A O 1
ATOM 1999 N N . SER A 1 279 ? -15.978 12.822 18.576 1.00 78.62 279 SER A N 1
ATOM 2000 C CA . SER A 1 279 ? -16.642 13.666 17.574 1.00 78.62 279 SER A CA 1
ATOM 2001 C C . SER A 1 279 ? -16.360 13.129 16.168 1.00 78.62 279 SER A C 1
ATOM 2003 O O . SER A 1 279 ? -15.223 12.786 15.861 1.00 78.62 279 SER A O 1
ATOM 2005 N N . GLY A 1 280 ? -17.406 12.969 15.350 1.00 73.19 280 GLY A N 1
ATOM 2006 C CA . GLY A 1 280 ? -17.325 12.405 13.996 1.00 73.19 280 GLY A CA 1
ATOM 2007 C C . GLY A 1 280 ? -17.042 10.893 13.888 1.00 73.19 280 GLY A C 1
ATOM 2008 O O . GLY A 1 280 ? -17.084 10.358 12.785 1.00 73.19 280 GLY A O 1
ATOM 2009 N N . ALA A 1 281 ? -16.837 10.169 14.995 1.00 80.38 281 ALA A N 1
ATOM 2010 C CA . ALA A 1 281 ? -16.585 8.719 15.021 1.00 80.38 281 ALA A CA 1
ATOM 2011 C C . ALA A 1 281 ? -17.593 7.950 15.891 1.00 80.38 281 ALA A C 1
ATOM 2013 O O . ALA A 1 281 ? -17.252 7.071 16.685 1.00 80.38 281 ALA A O 1
ATOM 2014 N N . THR A 1 282 ? -18.883 8.259 15.728 1.00 79.50 282 THR A N 1
ATOM 2015 C CA . THR A 1 282 ? -19.949 7.599 16.501 1.00 79.50 282 THR A CA 1
ATOM 2016 C C . THR A 1 282 ? -19.963 6.078 16.294 1.00 79.50 282 THR A C 1
ATOM 2018 O O . THR A 1 282 ? -20.178 5.337 17.249 1.00 79.50 282 THR A O 1
ATOM 2021 N N . ARG A 1 283 ? -19.725 5.584 15.069 1.00 76.69 283 ARG A N 1
ATOM 2022 C CA . ARG A 1 283 ? -19.746 4.136 14.774 1.00 76.69 283 ARG A CA 1
ATOM 2023 C C . ARG A 1 283 ? -18.585 3.400 15.445 1.00 76.69 283 ARG A C 1
ATOM 2025 O O . ARG A 1 283 ? -18.824 2.349 16.033 1.00 76.69 283 ARG A O 1
ATOM 2032 N N . SER A 1 284 ? -17.393 3.989 15.441 1.00 78.00 284 SER A N 1
ATOM 2033 C CA . SER A 1 284 ? -16.192 3.473 16.110 1.00 78.00 284 SER A CA 1
ATOM 2034 C C . SER A 1 284 ? -16.395 3.404 17.621 1.00 78.00 284 SER A C 1
ATOM 2036 O O . SER A 1 284 ? -16.193 2.355 18.228 1.00 78.00 284 SER A O 1
ATOM 2038 N N . GLY A 1 285 ? -16.907 4.485 18.222 1.00 84.50 285 GLY A N 1
ATOM 2039 C CA . GLY A 1 285 ? -17.241 4.527 19.648 1.00 84.50 285 GLY A CA 1
ATOM 2040 C C . GLY A 1 285 ? -18.268 3.462 20.050 1.00 84.50 285 GLY A C 1
ATOM 2041 O O . GLY A 1 285 ? -18.065 2.733 21.021 1.00 84.50 285 GLY A O 1
ATOM 2042 N N . ILE A 1 286 ? -19.338 3.297 19.261 1.00 85.12 286 ILE A N 1
ATOM 2043 C CA . ILE A 1 286 ? -20.327 2.224 19.467 1.00 85.12 286 ILE A CA 1
ATOM 2044 C C . ILE A 1 286 ? -19.683 0.839 19.311 1.00 85.12 286 ILE A C 1
ATOM 2046 O O . ILE A 1 286 ? -20.008 -0.070 20.074 1.00 85.12 286 ILE A O 1
ATOM 2050 N N . GLY A 1 287 ? -18.779 0.668 18.343 1.00 83.75 287 GLY A N 1
ATOM 2051 C CA . GLY A 1 287 ? -18.028 -0.567 18.124 1.00 83.75 287 GLY A CA 1
ATOM 2052 C C . GLY A 1 287 ? -17.209 -0.967 19.350 1.00 83.75 287 GLY A C 1
ATOM 2053 O O . GLY A 1 287 ? -17.348 -2.091 19.832 1.00 83.75 287 GLY A O 1
ATOM 2054 N N . VAL A 1 288 ? -16.446 -0.029 19.920 1.00 85.94 288 VAL A N 1
ATOM 2055 C CA . VAL A 1 288 ? -15.680 -0.262 21.156 1.00 85.94 288 VAL A CA 1
ATOM 2056 C C . VAL A 1 288 ? -16.611 -0.595 22.322 1.00 85.94 288 VAL A C 1
ATOM 2058 O O . VAL A 1 288 ? -16.381 -1.579 23.022 1.00 85.94 288 VAL A O 1
ATOM 2061 N N . ALA A 1 289 ? -17.706 0.150 22.503 1.00 87.88 289 ALA A N 1
ATOM 2062 C CA . ALA A 1 289 ? -18.676 -0.140 23.560 1.00 87.88 289 ALA A CA 1
ATOM 2063 C C . ALA A 1 289 ? -19.271 -1.554 23.436 1.00 87.88 289 ALA A C 1
ATOM 2065 O O . ALA A 1 289 ? -19.386 -2.268 24.431 1.00 87.88 289 ALA A O 1
ATOM 2066 N N . ARG A 1 290 ? -19.623 -1.988 22.219 1.00 89.19 290 ARG A N 1
ATOM 2067 C CA . ARG A 1 290 ? -20.132 -3.345 21.958 1.00 89.19 290 ARG A CA 1
ATOM 2068 C C . ARG A 1 290 ? -19.083 -4.415 22.230 1.00 89.19 290 ARG A C 1
ATOM 2070 O O . ARG A 1 290 ? -19.419 -5.422 22.841 1.00 89.19 290 ARG A O 1
ATOM 2077 N N . MET A 1 291 ? -17.836 -4.185 21.826 1.00 88.19 291 MET A N 1
ATOM 2078 C CA . MET A 1 291 ? -16.723 -5.096 22.094 1.00 88.19 291 MET A CA 1
ATOM 2079 C C . MET A 1 291 ? -16.520 -5.291 23.601 1.00 88.19 291 MET A C 1
ATOM 2081 O O . MET A 1 291 ? -16.469 -6.425 24.069 1.00 88.19 291 MET A O 1
ATOM 2085 N N . VAL A 1 292 ? -16.475 -4.203 24.375 1.00 88.69 292 VAL A N 1
ATOM 2086 C CA . VAL A 1 292 ? -16.341 -4.279 25.838 1.00 88.69 292 VAL A CA 1
ATOM 2087 C C . VAL A 1 292 ? -17.542 -4.999 26.458 1.00 88.69 292 VAL A C 1
ATOM 2089 O O . VAL A 1 292 ? -17.363 -5.859 27.315 1.00 88.69 292 VAL A O 1
ATOM 2092 N N . ARG A 1 293 ? -18.768 -4.711 26.000 1.00 89.38 293 ARG A N 1
ATOM 2093 C CA . ARG A 1 293 ? -19.976 -5.407 26.477 1.00 89.38 293 ARG A CA 1
ATOM 2094 C C . ARG A 1 293 ? -19.947 -6.905 26.197 1.00 89.38 293 ARG A C 1
ATOM 2096 O O . ARG A 1 293 ? -20.334 -7.672 27.068 1.00 89.38 293 ARG A O 1
ATOM 2103 N N . PHE A 1 294 ? -19.495 -7.308 25.013 1.00 89.31 294 PHE A N 1
ATOM 2104 C CA . PHE A 1 294 ? -19.361 -8.715 24.647 1.00 89.31 294 PHE A CA 1
ATOM 2105 C C . PHE A 1 294 ? -18.379 -9.432 25.580 1.00 89.31 294 PHE A C 1
ATOM 2107 O O . PHE A 1 294 ? -18.735 -10.433 26.194 1.00 89.31 294 PHE A O 1
ATOM 2114 N N . TRP A 1 295 ? -17.186 -8.863 25.781 1.00 89.25 295 TRP A N 1
ATOM 2115 C CA . TRP A 1 295 ? -16.169 -9.450 26.659 1.00 89.25 295 TRP A CA 1
ATOM 2116 C C . TRP A 1 295 ? -16.551 -9.456 28.140 1.00 89.25 295 TRP A C 1
ATOM 2118 O O . TRP A 1 295 ? -16.059 -10.299 28.877 1.00 89.25 295 TRP A O 1
ATOM 2128 N N . LEU A 1 296 ? -17.423 -8.560 28.599 1.00 88.31 296 LEU A N 1
ATOM 2129 C CA . LEU A 1 296 ? -17.978 -8.608 29.959 1.00 88.31 296 LEU A CA 1
ATOM 2130 C C . LEU A 1 296 ? -19.189 -9.548 30.086 1.00 88.31 296 LEU A C 1
ATOM 2132 O O . LEU A 1 296 ? -19.674 -9.771 31.194 1.00 88.31 296 LEU A O 1
ATOM 2136 N N . GLY A 1 297 ? -19.690 -10.059 28.961 1.00 86.88 297 GLY A N 1
ATOM 2137 C CA . GLY A 1 297 ? -20.847 -10.938 28.863 1.00 86.88 297 GLY A CA 1
ATOM 2138 C C . GLY A 1 297 ? -20.586 -12.376 29.317 1.00 86.88 297 GLY A C 1
ATOM 2139 O O . GLY A 1 297 ? -19.458 -12.735 29.663 1.00 86.88 297 GLY A O 1
ATOM 2140 N N . PRO A 1 298 ? -21.635 -13.218 29.294 1.00 86.12 298 PRO A N 1
ATOM 2141 C CA . PRO A 1 298 ? -21.556 -14.619 29.709 1.00 86.12 298 PRO A CA 1
ATOM 2142 C C . PRO A 1 298 ? -20.599 -15.455 28.847 1.00 86.12 298 PRO A C 1
ATOM 2144 O O . PRO A 1 298 ? -19.983 -16.377 29.366 1.00 86.12 298 PRO A O 1
ATOM 2147 N N . GLU A 1 299 ? -20.431 -15.111 27.567 1.00 86.00 299 GLU A N 1
ATOM 2148 C CA . GLU A 1 299 ? -19.503 -15.791 26.645 1.00 86.00 299 GLU A CA 1
ATOM 2149 C C . GLU A 1 299 ? -18.061 -15.255 26.712 1.00 86.00 299 GLU A C 1
ATOM 2151 O O . GLU A 1 299 ? -17.169 -15.783 26.053 1.00 86.00 299 GLU A O 1
ATOM 2156 N N . GLY A 1 300 ? -17.823 -14.192 27.485 1.00 88.50 300 GLY A N 1
ATOM 2157 C CA . GLY A 1 300 ? -16.508 -13.581 27.659 1.00 88.50 300 GLY A CA 1
ATOM 2158 C C . GLY A 1 300 ? -15.916 -13.852 29.042 1.00 88.50 300 GLY A C 1
ATOM 2159 O O . GLY A 1 300 ? -15.983 -14.947 29.592 1.00 88.50 300 GLY A O 1
ATOM 2160 N N . PHE A 1 301 ? -15.354 -12.809 29.645 1.00 86.62 301 PHE A N 1
ATOM 2161 C CA . PHE A 1 301 ? -14.827 -12.812 31.007 1.00 86.62 301 PHE A CA 1
ATOM 2162 C C . PHE A 1 301 ? -15.908 -12.710 32.089 1.00 86.62 301 PHE A C 1
ATOM 2164 O O . PHE A 1 301 ? -15.564 -12.715 33.268 1.00 86.62 301 PHE A O 1
ATOM 2171 N N . GLY A 1 302 ? -17.196 -12.616 31.744 1.00 86.19 302 GLY A N 1
ATOM 2172 C CA . GLY A 1 302 ? -18.285 -12.503 32.719 1.00 86.19 302 GLY A CA 1
ATOM 2173 C C . GLY A 1 302 ? -18.241 -13.574 33.822 1.00 86.19 302 GLY A C 1
ATOM 2174 O O . GLY A 1 302 ? -18.197 -13.202 34.998 1.00 86.19 302 GLY A O 1
ATOM 2175 N N . PRO A 1 303 ? -18.169 -14.879 33.485 1.00 87.19 303 PRO A N 1
ATOM 2176 C CA . PRO A 1 303 ? -18.070 -15.952 34.476 1.00 87.19 303 PRO A CA 1
ATOM 2177 C C . PRO A 1 303 ? -16.813 -15.840 35.342 1.00 87.19 303 PRO A C 1
ATOM 2179 O O . PRO A 1 303 ? -16.885 -15.964 36.560 1.00 87.19 303 PRO A O 1
ATOM 2182 N N . PHE A 1 304 ? -15.665 -15.533 34.736 1.00 85.94 304 PHE A N 1
ATOM 2183 C CA . PHE A 1 304 ? -14.408 -15.344 35.462 1.00 85.94 304 PHE A CA 1
ATOM 2184 C C . PHE A 1 304 ? -14.493 -14.184 36.466 1.00 85.94 304 PHE A C 1
ATOM 2186 O O . PHE A 1 304 ? -14.155 -14.342 37.637 1.00 85.94 304 PHE A O 1
ATOM 2193 N N . LEU A 1 305 ? -15.014 -13.032 36.037 1.00 84.25 305 LEU A N 1
ATOM 2194 C CA . LEU A 1 305 ? -15.200 -11.860 36.893 1.00 84.25 305 LEU A CA 1
ATOM 2195 C C . LEU A 1 305 ? -16.207 -12.119 38.018 1.00 84.25 305 LEU A C 1
ATOM 2197 O O . LEU A 1 305 ? -16.079 -11.520 39.084 1.00 84.25 305 LEU A O 1
ATOM 2201 N N . ALA A 1 306 ? -17.200 -12.986 37.806 1.00 83.06 306 ALA A N 1
ATOM 2202 C CA . ALA A 1 306 ? -18.123 -13.401 38.857 1.00 83.06 306 ALA A CA 1
ATOM 2203 C C . ALA A 1 306 ? -17.409 -14.225 39.942 1.00 83.06 306 ALA A C 1
ATOM 2205 O O . ALA A 1 306 ? -17.579 -13.927 41.122 1.00 83.06 306 ALA A O 1
ATOM 2206 N N . ARG A 1 307 ? -16.549 -15.176 39.548 1.00 83.50 307 ARG A N 1
ATOM 2207 C CA . ARG A 1 307 ? -15.739 -15.992 40.477 1.00 83.50 307 ARG A CA 1
ATOM 2208 C C . ARG A 1 307 ? -14.701 -15.170 41.243 1.00 83.50 307 ARG A C 1
ATOM 2210 O O . ARG A 1 307 ? -14.452 -15.409 42.420 1.00 83.50 307 ARG A O 1
ATOM 2217 N N . LEU A 1 308 ? -14.135 -14.152 40.592 1.00 83.56 308 LEU A N 1
ATOM 2218 C CA . LEU A 1 308 ? -13.245 -13.190 41.244 1.00 83.56 308 LEU A CA 1
ATOM 2219 C C . LEU A 1 308 ? -13.993 -12.375 42.317 1.00 83.56 308 LEU A C 1
ATOM 2221 O O . LEU A 1 308 ? -13.480 -12.161 43.410 1.00 83.56 308 LEU A O 1
ATOM 2225 N N . ARG A 1 309 ? -15.234 -11.945 42.037 1.00 80.81 309 ARG A N 1
ATOM 2226 C CA . ARG A 1 309 ? -16.063 -11.191 42.999 1.00 80.81 309 ARG A CA 1
ATOM 2227 C C . ARG A 1 309 ? -16.550 -12.035 44.173 1.00 80.81 309 ARG A C 1
ATOM 2229 O O . ARG A 1 309 ? -16.719 -11.485 45.255 1.00 80.81 309 ARG A O 1
ATOM 2236 N N . SER A 1 310 ? -16.796 -13.329 43.971 1.00 81.38 310 SER A N 1
ATOM 2237 C CA . SER A 1 310 ? -17.180 -14.245 45.052 1.00 81.38 310 SER A CA 1
ATOM 2238 C C . SER A 1 310 ? -15.997 -14.673 45.929 1.00 81.38 310 SER A C 1
ATOM 2240 O O . SER A 1 310 ? -16.210 -15.351 46.930 1.00 81.38 310 SER A O 1
ATOM 2242 N N . GLY A 1 311 ? -14.764 -14.279 45.584 1.00 79.88 311 GLY A N 1
ATOM 2243 C CA . GLY A 1 311 ? -13.556 -14.653 46.322 1.00 79.88 311 GLY A CA 1
ATOM 2244 C C . GLY A 1 311 ? -13.129 -16.109 46.116 1.00 79.88 311 GLY A C 1
ATOM 2245 O O . GLY A 1 311 ? -12.289 -16.603 46.861 1.00 79.88 311 GLY A O 1
ATOM 2246 N N . GLU A 1 312 ? -13.692 -16.790 45.112 1.00 77.62 312 GLU A N 1
ATOM 2247 C CA . GLU A 1 312 ? -13.359 -18.177 44.754 1.00 77.62 312 GLU A CA 1
ATOM 2248 C C . GLU A 1 312 ? -11.945 -18.291 44.162 1.00 77.62 312 GLU A C 1
ATOM 2250 O O . GLU A 1 312 ? -11.322 -19.349 44.202 1.00 77.62 312 GLU A O 1
ATOM 2255 N N . ILE A 1 313 ? -11.445 -17.190 43.596 1.00 70.81 313 ILE A N 1
ATOM 2256 C CA . ILE A 1 313 ? -10.136 -17.077 42.958 1.00 70.81 313 ILE A CA 1
ATOM 2257 C C . ILE A 1 313 ? -9.479 -15.811 43.527 1.00 70.81 313 ILE A C 1
ATOM 2259 O O . ILE A 1 313 ? -10.083 -14.739 43.462 1.00 70.81 313 ILE A O 1
ATOM 2263 N N . ARG A 1 314 ? -8.292 -15.954 44.134 1.00 59.53 314 ARG A N 1
ATOM 2264 C CA . ARG A 1 314 ? -7.463 -14.847 44.647 1.00 59.53 314 ARG A CA 1
ATOM 2265 C C . ARG A 1 314 ? -6.449 -14.396 43.608 1.00 59.53 314 ARG A C 1
ATOM 2267 O O . ARG A 1 314 ? -5.876 -15.288 42.945 1.00 59.53 314 ARG A O 1
#

Solvent-accessible surface area (backbone atoms only — not comparable to full-atom values): 16450 Å² total; per-residue (Å²): 107,72,60,64,27,51,46,47,22,41,52,34,43,33,70,75,64,35,67,67,52,52,54,49,43,52,53,44,44,49,53,37,49,50,46,43,60,70,59,25,56,86,66,77,45,81,87,69,70,64,55,41,45,39,33,50,54,31,56,62,64,45,52,82,82,65,54,72,65,57,50,52,49,24,51,48,48,15,49,42,70,26,28,51,75,46,75,32,90,91,37,31,58,55,50,31,30,42,48,16,49,48,48,36,55,68,79,52,76,55,96,55,44,59,40,82,55,50,71,60,23,26,53,27,22,51,54,18,34,51,52,30,42,74,68,66,56,29,56,65,51,28,55,51,21,20,53,51,28,33,53,54,49,41,75,76,46,76,67,59,88,88,57,74,70,81,85,35,33,49,53,48,40,34,45,47,65,50,48,35,29,63,71,24,40,28,82,46,79,68,39,20,32,54,31,12,28,48,25,17,38,42,26,50,53,34,39,61,73,69,42,46,66,42,61,17,41,36,51,20,40,50,56,29,24,70,76,22,72,68,63,58,68,85,25,37,62,42,74,75,34,66,80,56,51,55,55,57,62,92,45,46,46,55,47,99,87,71,49,77,59,46,37,44,42,87,48,77,50,89,52,66,32,35,26,56,29,46,73,93,13,63,67,48,34,46,48,52,28,50,51,53,49,49,42,55,26,81,92,40,49,27,58,59,54,50,37,46,72,71,61,79,49,132

Sequence (314 aa):
MSAAAISAPLIAAIAERGWPLLIALVLALGLAVLRQVAFARPRGRPAGWDGAVTAVVFVTLMPARVSLSQLGLAMSFRLVMGDLVFGGRGRGFLSPAAVGLAFLLYSFPTSDTAAGFGMGTALAAVAGGALLLGARILSWRVVAGCCAATIALRLAWPMPGDWPVWPGATLIVGLMFLIGNPVAAACTDAGRWAYGLLAGALVVVLGHQGHAELPAVVFPALLATIFAQSETPGLGARIADPAWQVLWAGRRAVTPSGKIVISVVRGNATGPSEVDGISGATRSGIGVARMVRFWLGPEGFGPFLARLRSGEIR

Organism: NCBI:txid765699

InterPro domains:
  IPR004338 Ion-translocating oxidoreductase NqrB/RnfD [PF03116] (5-111)
  IPR004338 Ion-translocating oxidoreductase NqrB/RnfD [PF03116] (117-228)
  IPR007329 FMN-binding [SM00900] (210-299)
  IPR010204 Na(+)-translocating NADH-quinone reductase subunit C [PTHR37838] (226-312)

Nearest PDB structures (foldseek):
  8rbq-assembly1_D  TM=7.282E-01  e=5.562E-09  Azotobacter vinelandii DJ
  8a1v-assembly1_B  TM=7.963E-01  e=4.410E-08  Vibrio cholerae
  7zc6-assembly1_D  TM=8.487E-01  e=1.349E-06  Clostridium tetanomorphum
  8rb9-assembly1_D  TM=6.984E-01  e=4.580E-07  Azotobacter vinelandii DJ
  3c1j-assembly1_A  TM=5.512E-01  e=4.167E+00  Escherichia coli